Protein AF-A0A7R9PDK2-F1 (afdb_monomer)

InterPro domains:
  IPR000175 Sodium:neurotransmitter symporter [PF00209] (47-233)
  IPR000175 Sodium:neurotransmitter symporter [PR00176] (53-74)
  IPR000175 Sodium:neurotransmitter symporter [PR00176] (124-150)
  IPR000175 Sodium:neurotransmitter symporter [PS50267] (44-233)
  IPR000175 Sodium:neurotransmitter symporter [PTHR11616] (35-233)
  IPR037272 Sodium:neurotransmitter symporter superfamily [SSF161070] (46-233)

Sequence (233 aa):
MQYKVVAVTQIKHAPTYQPGISPPPSKSCNNSSDANMSDSVHNQLGHWPHNLSSMLASLGCTLGLCNISRFAVLSIHFGANFIVQFLFLSLVFGIPLYCFHASLGQHLTAGVMDMWKISPVFQGIGIALLVSQALIGIYSIVGVSWMFIYFRDSFITKLDRYRWAEPYELYREDSRPLNGTYKLEETVPDYLNGVVLQRHNLATPESTFGHLKFQVTFNLAVVWMIVFVCLSK

Foldseek 3Di:
DPDPPPPPPDDDDDDDDDDDDDYDDDDDPDPPVVVVVVVVLVVVQDDDPDPCVVVVVVCCVVVPPVNVVVVVVVCVVVPPVVVVVVVVCCVVPVVVVVVVVVVLCVVQVDALQSSCPVPPVCSVVSVVVVVVVVVCVVVVLLVVLLVVVQVVQPPQDPPNDGPLLDAPCVQDPDPDPPPDDDDSVPSNVNCCVCPVVNVVVVVDPDPDPDPDPPSSVVSSVVSVVVVCVVVVD

Radius of gyration: 29.14 Å; Cα contacts (8 Å, |Δi|>4): 88; chains: 1; bounding box: 58×47×95 Å

Secondary structure (DSSP, 8-state):
--SSSGGG------------------------HHHHHHHHHHTTSPPPSSHHHHHHHHHHHHS-HHHHHHHHHHHHHHHHHHHHHHHHHIIIIIHHHHHHHHHHHHHH-S-TTGGGGG-GGGHHHHHHHHHHHHHHHHHHHHHHHHHHHHHHTTSPPTTSS-TTTS--TTT------S--PPPHHHHHHHHIIIIIS-GGGGSS--S-TT---HHHHHHHHHHHHHHHHHH--

Mean predicted aligned error: 15.31 Å

Structure (mmCIF, N/CA/C/O backbone):
data_AF-A0A7R9PDK2-F1
#
_entry.id   AF-A0A7R9PDK2-F1
#
loop_
_atom_site.group_PDB
_atom_site.id
_atom_site.type_symbol
_atom_site.label_atom_id
_atom_site.label_alt_id
_atom_site.label_comp_id
_atom_site.label_asym_id
_atom_site.label_entity_id
_atom_site.label_seq_id
_atom_site.pdbx_PDB_ins_code
_atom_site.Cartn_x
_atom_site.Cartn_y
_atom_site.Cartn_z
_atom_site.occupancy
_atom_site.B_iso_or_equiv
_atom_site.auth_seq_id
_atom_site.auth_comp_id
_atom_site.auth_asym_id
_atom_site.auth_atom_id
_atom_site.pdbx_PDB_model_num
ATOM 1 N N . MET A 1 1 ? -29.788 -12.480 7.385 1.00 39.56 1 MET A N 1
ATOM 2 C CA . MET A 1 1 ? -30.735 -12.668 8.510 1.00 39.56 1 MET A CA 1
ATOM 3 C C . MET A 1 1 ? -30.885 -14.159 8.849 1.00 39.56 1 MET A C 1
ATOM 5 O O . MET A 1 1 ? -31.961 -14.707 8.679 1.00 39.56 1 MET A O 1
ATOM 9 N N . GLN A 1 2 ? -29.819 -14.838 9.293 1.00 36.53 2 GLN A N 1
ATOM 10 C CA . GLN A 1 2 ? -29.835 -16.297 9.536 1.00 36.53 2 GLN A CA 1
ATOM 11 C C . GLN A 1 2 ? -28.907 -16.708 10.699 1.00 36.53 2 GLN A C 1
ATOM 13 O O . GLN A 1 2 ? -28.091 -17.603 10.559 1.00 36.53 2 GLN A O 1
ATOM 18 N N . TYR A 1 3 ? -28.995 -16.035 11.854 1.00 37.00 3 TYR A N 1
ATOM 19 C CA . TYR A 1 3 ? -28.272 -16.474 13.068 1.00 37.00 3 TYR A CA 1
ATOM 20 C C . TYR A 1 3 ? -29.097 -16.393 14.362 1.00 37.00 3 TYR A C 1
ATOM 22 O O . TYR A 1 3 ? -28.577 -16.641 15.442 1.00 37.00 3 TYR A O 1
ATOM 30 N N . LYS A 1 4 ? -30.399 -16.079 14.289 1.00 38.28 4 LYS A N 1
ATOM 31 C CA . LYS A 1 4 ? -31.218 -15.810 15.487 1.00 38.28 4 LYS A CA 1
ATOM 32 C C . LYS A 1 4 ? -32.132 -16.955 15.947 1.00 38.28 4 LYS A C 1
ATOM 34 O O . LYS A 1 4 ? -32.902 -16.747 16.874 1.00 38.28 4 LYS A O 1
ATOM 39 N N . VAL A 1 5 ? -32.064 -18.143 15.339 1.00 37.47 5 VAL A N 1
ATOM 40 C CA . VAL A 1 5 ? -33.075 -19.206 15.563 1.00 37.47 5 VAL A CA 1
ATOM 41 C C . VAL A 1 5 ? -32.551 -20.423 16.346 1.00 37.47 5 VAL A C 1
ATOM 43 O O . VAL A 1 5 ? -33.340 -21.254 16.773 1.00 37.47 5 VAL A O 1
ATOM 46 N N . VAL A 1 6 ? -31.251 -20.523 16.642 1.00 39.59 6 VAL A N 1
ATOM 47 C CA . VAL A 1 6 ? -30.686 -21.746 17.264 1.00 39.59 6 VAL A CA 1
ATOM 48 C C . VAL A 1 6 ? -30.649 -21.709 18.806 1.00 39.59 6 VAL A C 1
ATOM 50 O O . VAL A 1 6 ? -30.437 -22.731 19.445 1.00 39.59 6 VAL A O 1
ATOM 53 N N . ALA A 1 7 ? -30.937 -20.573 19.449 1.00 34.19 7 ALA A N 1
ATOM 54 C CA . ALA A 1 7 ? -30.786 -20.435 20.907 1.00 34.19 7 ALA A CA 1
ATOM 55 C C . ALA A 1 7 ? -32.049 -20.743 21.747 1.00 34.19 7 ALA A C 1
ATOM 57 O O . ALA A 1 7 ? -32.028 -20.544 22.958 1.00 34.19 7 ALA A O 1
ATOM 58 N N . VAL A 1 8 ? -33.152 -21.215 21.149 1.00 39.50 8 VAL A N 1
ATOM 59 C CA . VAL A 1 8 ? -34.450 -21.385 21.854 1.00 39.50 8 VAL A CA 1
ATOM 60 C C . VAL A 1 8 ? -34.759 -22.849 22.225 1.00 39.50 8 VAL A C 1
ATOM 62 O O . VAL A 1 8 ? -35.825 -23.151 22.750 1.00 39.50 8 VAL A O 1
ATOM 65 N N . THR A 1 9 ? -33.831 -23.791 22.024 1.00 34.75 9 THR A N 1
ATOM 66 C CA . THR A 1 9 ? -34.127 -25.234 22.167 1.00 34.75 9 THR A CA 1
ATOM 67 C C . THR A 1 9 ? -33.413 -25.935 23.326 1.00 34.75 9 THR A C 1
ATOM 69 O O . THR A 1 9 ? -33.153 -27.124 23.223 1.00 34.75 9 THR A O 1
ATOM 72 N N . GLN A 1 10 ? -33.116 -25.272 24.448 1.00 32.12 10 GLN A N 1
ATOM 73 C CA . GLN A 1 10 ? -32.685 -25.978 25.672 1.00 32.12 10 GLN A CA 1
ATOM 74 C C . GLN A 1 10 ? -33.434 -25.446 26.901 1.00 32.12 10 GLN A C 1
ATOM 76 O O . GLN A 1 10 ? -32.946 -24.634 27.681 1.00 32.12 10 GLN A O 1
ATOM 81 N N . ILE A 1 11 ? -34.674 -25.913 27.030 1.00 38.22 11 ILE A N 1
ATOM 82 C CA . ILE A 1 11 ? -35.500 -25.837 28.236 1.00 38.22 11 ILE A CA 1
ATOM 83 C C . ILE A 1 11 ? -35.318 -27.150 29.020 1.00 38.22 11 ILE A C 1
ATOM 85 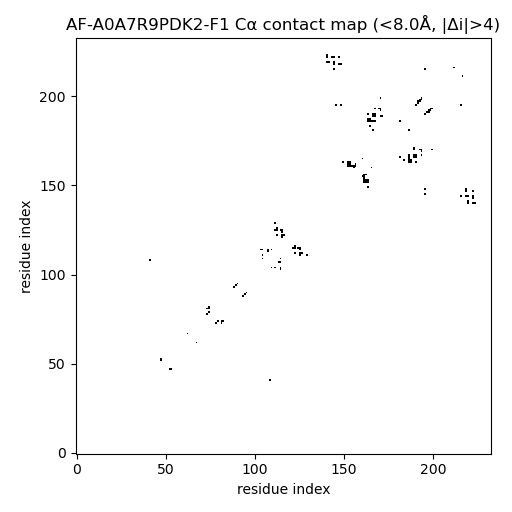O O . ILE A 1 11 ? -35.241 -28.211 28.409 1.00 38.22 11 ILE A O 1
ATOM 89 N N . LYS A 1 12 ? -35.414 -27.051 30.357 1.00 33.12 12 LYS A N 1
ATOM 90 C CA . LYS A 1 12 ? -35.675 -28.107 31.363 1.00 33.12 12 LYS A CA 1
ATOM 91 C C . LYS A 1 12 ? -34.487 -28.962 31.815 1.00 33.12 12 LYS A C 1
ATOM 93 O O . LYS A 1 12 ? -34.210 -30.000 31.242 1.00 33.12 12 LYS A O 1
ATOM 98 N N . HIS A 1 13 ? -33.964 -28.627 32.995 1.00 31.27 13 HIS A N 1
ATOM 99 C CA . HIS A 1 13 ? -34.069 -29.505 34.168 1.00 31.27 13 HIS A CA 1
ATOM 100 C C . HIS A 1 13 ? -33.965 -28.663 35.452 1.00 31.27 13 HIS A C 1
ATOM 102 O O . HIS A 1 13 ? -32.971 -27.988 35.689 1.00 31.27 13 HIS A O 1
ATOM 108 N N . ALA A 1 14 ? -35.022 -28.692 36.263 1.00 34.22 14 ALA A N 1
ATOM 109 C CA . ALA A 1 14 ? -35.038 -28.224 37.647 1.00 34.22 14 ALA A CA 1
ATOM 110 C C . ALA A 1 14 ? -35.020 -29.446 38.581 1.00 34.22 14 ALA A C 1
ATOM 112 O O . ALA A 1 14 ? -35.548 -30.494 38.195 1.00 34.22 14 ALA A O 1
ATOM 113 N N . PRO A 1 15 ? -34.519 -29.303 39.818 1.00 36.66 15 PRO A N 1
ATOM 114 C CA . PRO A 1 15 ? -35.074 -30.044 40.942 1.00 36.66 15 PRO A CA 1
ATOM 115 C C . PRO A 1 15 ? -35.581 -29.123 42.066 1.00 36.66 15 PRO A C 1
ATOM 117 O O . PRO A 1 15 ? -35.083 -28.024 42.305 1.00 36.66 15 PRO A O 1
ATOM 120 N N . THR A 1 16 ? -36.614 -29.621 42.740 1.00 28.97 16 THR A N 1
ATOM 121 C CA . THR A 1 16 ? -37.463 -28.977 43.749 1.00 28.97 16 THR A CA 1
ATOM 122 C C . THR A 1 16 ? -36.956 -29.211 45.187 1.00 28.97 16 THR A C 1
ATOM 124 O O . THR A 1 16 ? -36.771 -30.351 45.587 1.00 28.97 16 THR A O 1
ATOM 127 N N . TYR A 1 17 ? -36.786 -28.111 45.937 1.00 25.33 17 TYR A N 1
ATOM 128 C CA . TYR A 1 17 ? -37.079 -27.804 47.364 1.00 25.33 17 TYR A CA 1
ATOM 129 C C . TYR A 1 17 ? -36.888 -28.814 48.534 1.00 25.33 17 TYR A C 1
ATOM 131 O O . TYR A 1 17 ? -37.568 -29.835 48.585 1.00 25.33 17 TYR A O 1
ATOM 139 N N . GLN A 1 18 ? -36.188 -28.377 49.603 1.00 27.86 18 GLN A N 1
ATOM 140 C CA . GLN A 1 18 ? -36.570 -28.564 51.030 1.00 27.86 18 GLN A CA 1
ATOM 141 C C . GLN A 1 18 ? -36.054 -27.385 51.921 1.00 27.86 18 GLN A C 1
ATOM 143 O O . GLN A 1 18 ? -34.981 -26.859 51.622 1.00 27.86 18 GLN A O 1
ATOM 148 N N . PRO A 1 19 ? -36.776 -26.958 52.991 1.00 37.38 19 PRO A N 1
ATOM 149 C CA . PRO A 1 19 ? -36.509 -25.735 53.780 1.00 37.38 19 PRO A CA 1
ATOM 150 C C . PRO A 1 19 ? -35.906 -25.961 55.192 1.00 37.38 19 PRO A C 1
ATOM 152 O O . PRO A 1 19 ? -36.133 -27.001 55.802 1.00 37.38 19 PRO A O 1
ATOM 155 N N . GLY A 1 20 ? -35.223 -24.947 55.762 1.00 30.34 20 GLY A N 1
ATOM 156 C CA . GLY A 1 20 ? -34.783 -24.936 57.177 1.00 30.34 20 GLY A CA 1
ATOM 157 C C . GLY A 1 20 ? -33.994 -23.690 57.669 1.00 30.34 20 GLY A C 1
ATOM 158 O O . GLY A 1 20 ? -32.784 -23.635 57.521 1.00 30.34 20 GLY A O 1
ATOM 159 N N . ILE A 1 21 ? -34.708 -22.697 58.232 1.00 33.66 21 ILE A N 1
ATOM 160 C CA . ILE A 1 21 ? -34.482 -21.820 59.430 1.00 33.66 21 ILE A CA 1
ATOM 161 C C . ILE A 1 21 ? -33.059 -21.244 59.815 1.00 33.66 21 ILE A C 1
ATOM 163 O O . ILE A 1 21 ? -32.317 -21.902 60.528 1.00 33.66 21 ILE A O 1
ATOM 167 N N . SER A 1 22 ? -32.804 -19.945 59.481 1.00 38.38 22 SER A N 1
ATOM 168 C CA . SER A 1 22 ? -32.244 -18.734 60.223 1.00 38.38 22 SER A CA 1
ATOM 169 C C . SER A 1 22 ? -30.861 -18.682 60.999 1.00 38.38 22 SER A C 1
ATOM 171 O O . SER A 1 22 ? -30.356 -19.741 61.338 1.00 38.38 22 SER A O 1
ATOM 173 N N . PRO A 1 23 ? -30.273 -17.495 61.405 1.00 48.78 23 PRO A N 1
ATOM 174 C CA . PRO A 1 23 ? -29.307 -16.589 60.696 1.00 48.78 23 PRO A CA 1
ATOM 175 C C . PRO A 1 23 ? -28.015 -16.163 61.530 1.00 48.78 23 PRO A C 1
ATOM 177 O O . PRO A 1 23 ? -27.635 -16.914 62.420 1.00 48.78 23 PRO A O 1
ATOM 180 N N . PRO A 1 24 ? -27.326 -14.992 61.316 1.00 54.62 24 PRO A N 1
ATOM 181 C CA . PRO A 1 24 ? -26.066 -14.731 60.563 1.00 54.62 24 PRO A CA 1
ATOM 182 C C . PRO A 1 24 ? -24.813 -14.373 61.448 1.00 54.62 24 PRO A C 1
ATOM 184 O O . PRO A 1 24 ? -24.917 -14.414 62.672 1.00 54.62 24 PRO A O 1
ATOM 187 N N . PRO A 1 25 ? -23.625 -13.989 60.894 1.00 39.31 25 PRO A N 1
ATOM 188 C CA . PRO A 1 25 ? -23.367 -12.563 60.613 1.00 39.31 25 PRO A CA 1
ATOM 189 C C . PRO A 1 25 ? -22.488 -12.238 59.375 1.00 39.31 25 PRO A C 1
ATOM 191 O O . PRO A 1 25 ? -21.680 -13.027 58.897 1.00 39.31 25 PRO A O 1
ATOM 194 N N . SER A 1 26 ? -22.714 -11.011 58.895 1.00 42.50 26 SER A N 1
ATOM 195 C CA . SER A 1 26 ? -21.892 -10.102 58.078 1.00 42.50 26 SER A CA 1
ATOM 196 C C . SER A 1 26 ? -20.604 -10.603 57.405 1.00 42.50 26 SER A C 1
ATOM 198 O O . SER A 1 26 ? -19.628 -10.964 58.057 1.00 42.50 26 SER A O 1
ATOM 200 N N . LYS A 1 27 ? -20.523 -10.383 56.083 1.00 31.89 27 LYS A N 1
ATOM 201 C CA . LYS A 1 27 ? -19.296 -9.903 55.423 1.00 31.89 27 LYS A CA 1
ATOM 202 C C . LYS A 1 27 ? -19.595 -9.288 54.053 1.00 31.89 27 LYS A C 1
ATOM 204 O O . LYS A 1 27 ? -20.013 -9.975 53.135 1.00 31.89 27 LYS A O 1
ATOM 209 N N . SER A 1 28 ? -19.326 -7.985 53.985 1.00 31.23 28 SER A N 1
ATOM 210 C CA . SER A 1 28 ? -18.842 -7.218 52.834 1.00 31.23 28 SER A CA 1
ATOM 211 C C . SER A 1 28 ? -19.595 -7.348 51.504 1.00 31.23 28 SER A C 1
ATOM 213 O O . SER A 1 28 ? -19.391 -8.293 50.747 1.00 31.23 28 SER A O 1
ATOM 215 N N . CYS A 1 29 ? -20.345 -6.303 51.141 1.00 34.31 29 CYS A N 1
ATOM 216 C CA . CYS A 1 29 ? -20.557 -5.962 49.734 1.00 34.31 29 CYS A CA 1
ATOM 217 C C . CYS A 1 29 ? -19.198 -5.583 49.126 1.00 34.31 29 CYS A C 1
ATOM 219 O O . CYS A 1 29 ? -18.815 -4.417 49.123 1.00 34.31 29 CYS A O 1
ATOM 221 N N . ASN A 1 30 ? -18.440 -6.576 48.663 1.00 33.62 30 ASN A N 1
ATOM 222 C CA . ASN A 1 30 ? -17.282 -6.335 47.815 1.00 33.62 30 ASN A CA 1
ATOM 223 C C . ASN A 1 30 ? -17.761 -6.264 46.367 1.00 33.62 30 ASN A C 1
ATOM 225 O O . ASN A 1 30 ? -18.337 -7.226 45.856 1.00 33.62 30 ASN A O 1
ATOM 229 N N . ASN A 1 31 ? -17.487 -5.122 45.736 1.00 38.09 31 ASN A N 1
ATOM 230 C CA . ASN A 1 31 ? -17.571 -4.826 44.306 1.00 38.09 31 ASN A CA 1
ATOM 231 C C . ASN A 1 31 ? -16.921 -5.931 43.451 1.00 38.09 31 ASN A C 1
ATOM 233 O O . ASN A 1 31 ? -15.779 -5.811 43.020 1.00 38.09 31 ASN A O 1
ATOM 237 N N . SER A 1 32 ? -17.633 -7.033 43.237 1.00 38.69 32 SER A N 1
ATOM 238 C CA . SER A 1 32 ? -17.175 -8.205 42.476 1.00 38.69 32 SER A CA 1
ATOM 239 C C . SER A 1 32 ? -18.012 -8.446 41.215 1.00 38.69 32 SER A C 1
ATOM 241 O O . SER A 1 32 ? -17.656 -9.274 40.382 1.00 38.69 32 SER A O 1
ATOM 243 N N . SER A 1 33 ? -19.081 -7.668 41.027 1.00 43.59 33 SER A N 1
ATOM 244 C CA . SER A 1 33 ? -19.935 -7.731 39.838 1.00 43.59 33 SER A CA 1
ATOM 245 C C . SER A 1 33 ? -19.343 -6.990 38.634 1.00 43.59 33 SER A C 1
ATOM 247 O O . SER A 1 33 ? -19.570 -7.417 37.507 1.00 43.59 33 SER A O 1
ATOM 249 N N . ASP A 1 34 ? -18.536 -5.944 38.849 1.00 45.22 34 ASP A N 1
ATOM 250 C CA . ASP A 1 34 ? -17.947 -5.164 37.747 1.00 45.22 34 ASP A CA 1
ATOM 251 C C . ASP A 1 34 ? -16.705 -5.841 37.143 1.00 45.22 34 ASP A C 1
ATOM 253 O O . ASP A 1 34 ? -16.507 -5.783 35.932 1.00 45.22 34 ASP A O 1
ATOM 257 N N . ALA A 1 35 ? -15.923 -6.570 37.951 1.00 46.88 35 ALA A N 1
ATOM 258 C CA . ALA A 1 35 ? -14.747 -7.315 37.483 1.00 46.88 35 ALA A CA 1
ATOM 259 C C . ALA A 1 35 ? -15.122 -8.584 36.690 1.00 46.88 35 ALA A C 1
ATOM 261 O O . ALA A 1 35 ? -14.525 -8.884 35.659 1.00 46.88 35 ALA A O 1
ATOM 262 N N . ASN A 1 36 ? -16.177 -9.296 37.109 1.00 43.28 36 ASN A N 1
ATOM 263 C CA . ASN A 1 36 ? -16.671 -10.467 36.374 1.00 43.28 36 ASN A CA 1
ATOM 264 C C . ASN A 1 36 ? -17.357 -10.089 35.044 1.00 43.28 36 ASN A C 1
ATOM 266 O O . ASN A 1 36 ? -17.373 -10.884 34.098 1.00 43.28 36 ASN A O 1
ATOM 270 N N . MET A 1 37 ? -17.917 -8.879 34.942 1.00 45.97 37 MET A N 1
ATOM 271 C CA . MET A 1 37 ? -18.520 -8.374 33.704 1.00 45.97 37 MET A CA 1
ATOM 272 C C . MET A 1 37 ? -17.446 -7.941 32.693 1.00 45.97 37 MET A C 1
ATOM 274 O O . MET A 1 37 ? -17.574 -8.236 31.506 1.00 45.97 37 MET A O 1
ATOM 278 N N . SER A 1 38 ? -16.357 -7.307 33.142 1.00 51.19 38 SER A N 1
ATOM 279 C CA . SER A 1 38 ? -15.238 -6.951 32.259 1.00 51.19 38 SER A CA 1
ATOM 280 C C . SER A 1 38 ? -14.485 -8.179 31.746 1.00 51.19 38 SER A C 1
ATOM 282 O O . SER A 1 38 ? -14.185 -8.241 30.555 1.00 51.19 38 SER A O 1
ATOM 284 N N . ASP A 1 39 ? -14.257 -9.192 32.589 1.00 52.62 39 ASP A N 1
ATOM 285 C CA . ASP A 1 39 ? -13.552 -10.416 32.180 1.00 52.62 39 ASP A CA 1
ATOM 286 C C . ASP A 1 39 ? -14.383 -11.281 31.221 1.00 52.62 39 ASP A C 1
ATOM 288 O O . ASP A 1 39 ? -13.844 -11.911 30.311 1.00 52.62 39 ASP A O 1
ATOM 292 N N . SER A 1 40 ? -15.712 -11.302 31.364 1.00 50.06 40 SER A N 1
ATOM 293 C CA . SER A 1 40 ? -16.585 -12.034 30.434 1.00 50.06 40 SER A CA 1
ATOM 294 C C . SER A 1 40 ? -16.686 -11.364 29.060 1.00 50.06 40 SER A C 1
ATOM 296 O O . SER A 1 40 ? -16.724 -12.069 28.050 1.00 50.06 40 SER A O 1
ATOM 298 N N . VAL A 1 41 ? -16.648 -10.027 28.994 1.00 52.22 41 VAL A N 1
ATOM 299 C CA . VAL A 1 41 ? -16.569 -9.270 27.730 1.00 52.22 41 VAL A CA 1
ATOM 300 C C . VAL A 1 41 ? -15.194 -9.433 27.075 1.00 52.22 41 VAL A C 1
ATOM 302 O O . VAL A 1 41 ? -15.117 -9.659 25.866 1.00 52.22 41 VAL A O 1
ATOM 305 N N . HIS A 1 42 ? -14.112 -9.410 27.859 1.00 52.12 42 HIS A N 1
ATOM 306 C CA . HIS A 1 42 ? -12.753 -9.613 27.348 1.00 52.12 42 HIS A CA 1
ATOM 307 C C . HIS A 1 42 ? -12.523 -11.043 26.834 1.00 52.12 42 HIS A C 1
ATOM 309 O O . HIS A 1 42 ? -11.737 -11.247 25.916 1.00 52.12 42 HIS A O 1
ATOM 315 N N . ASN A 1 43 ? -13.246 -12.032 27.370 1.00 51.66 43 ASN A N 1
ATOM 316 C CA . ASN A 1 43 ? -13.237 -13.408 26.867 1.00 51.66 43 ASN A CA 1
ATOM 317 C C . ASN A 1 43 ? -14.030 -13.601 25.559 1.00 51.66 43 ASN A C 1
ATOM 319 O O . ASN A 1 43 ? -13.815 -14.598 24.872 1.00 51.66 43 ASN A O 1
ATOM 323 N N . GLN A 1 44 ? -14.929 -12.676 25.191 1.00 53.78 44 GLN A N 1
ATOM 324 C CA . GLN A 1 44 ? -15.645 -12.719 23.904 1.00 53.78 44 GLN A CA 1
ATOM 325 C C . GLN A 1 44 ? -14.835 -12.109 22.750 1.00 53.78 44 GLN A C 1
ATOM 327 O O . GLN A 1 44 ? -15.056 -12.451 21.588 1.00 53.78 44 GLN A O 1
ATOM 332 N N . LEU A 1 45 ? -13.888 -11.224 23.063 1.00 58.50 45 LEU A N 1
ATOM 333 C CA . LEU A 1 45 ? -12.943 -10.650 22.112 1.00 58.50 45 LEU A CA 1
ATOM 334 C C . LEU A 1 45 ? -11.712 -11.557 22.072 1.00 58.50 45 LEU A C 1
ATOM 336 O O . LEU A 1 45 ? -11.009 -11.706 23.064 1.00 58.50 45 LEU A O 1
ATOM 340 N N . GLY A 1 46 ? -11.480 -12.227 20.944 1.00 67.38 46 GLY A N 1
ATOM 341 C CA . GLY A 1 46 ? -10.392 -13.198 20.813 1.00 67.38 46 GLY A CA 1
ATOM 342 C C . GLY A 1 46 ? -9.043 -12.641 21.288 1.00 67.38 46 GLY A C 1
ATOM 343 O O . GLY A 1 46 ? -8.619 -11.565 20.867 1.00 67.38 46 GLY A O 1
ATOM 344 N N . HIS A 1 47 ? -8.360 -13.382 22.162 1.00 72.94 47 HIS A N 1
ATOM 345 C CA . HIS A 1 47 ? -7.014 -13.033 22.606 1.00 72.94 47 HIS A CA 1
ATOM 346 C C . HIS A 1 47 ? -5.993 -13.369 21.517 1.00 72.94 47 HIS A C 1
ATOM 348 O O . HIS A 1 47 ? -6.068 -14.413 20.865 1.00 72.94 47 HIS A O 1
ATOM 354 N N . TRP A 1 48 ? -5.005 -12.491 21.338 1.00 79.25 48 TRP A N 1
ATOM 355 C CA . TRP A 1 48 ? -3.882 -12.765 20.450 1.00 79.25 48 TRP A CA 1
ATOM 356 C C . TRP A 1 48 ? -3.081 -13.971 20.968 1.00 79.25 48 TRP A C 1
ATOM 358 O O . TRP A 1 48 ? -2.767 -14.020 22.157 1.00 79.25 48 TRP A O 1
ATOM 368 N N . PRO A 1 49 ? -2.698 -14.925 20.100 1.00 78.62 49 PRO A N 1
ATOM 369 C CA . PRO A 1 49 ? -2.001 -16.141 20.520 1.00 78.62 49 PRO A CA 1
ATOM 370 C C . PRO A 1 49 ? -0.579 -15.869 21.033 1.00 78.62 49 PRO A C 1
ATOM 372 O O . PRO A 1 49 ? -0.009 -16.703 21.730 1.00 78.62 49 PRO A O 1
ATOM 375 N N . HIS A 1 50 ? 0.013 -14.722 20.679 1.00 83.88 50 HIS A N 1
ATOM 376 C CA . HIS A 1 50 ? 1.350 -14.332 21.107 1.00 83.88 50 HIS A CA 1
ATOM 377 C C . HIS A 1 50 ? 1.432 -12.825 21.393 1.00 83.88 50 HIS A C 1
ATOM 379 O O . HIS A 1 50 ? 0.847 -12.012 20.682 1.00 83.88 50 HIS A O 1
ATOM 385 N N . ASN A 1 51 ? 2.242 -12.422 22.373 1.00 79.50 51 ASN A N 1
ATOM 386 C CA . ASN A 1 51 ? 2.379 -11.013 22.776 1.00 79.50 51 ASN A CA 1
ATOM 387 C C . ASN A 1 51 ? 2.874 -10.107 21.631 1.00 79.50 51 ASN A C 1
ATOM 389 O O . ASN A 1 51 ? 2.455 -8.960 21.503 1.00 79.50 51 ASN A O 1
ATOM 393 N N . LEU A 1 52 ? 3.737 -10.639 20.758 1.00 84.75 52 LEU A N 1
ATOM 394 C CA . LEU A 1 52 ? 4.260 -9.903 19.601 1.00 84.75 52 LEU A CA 1
ATOM 395 C C . LEU A 1 52 ? 3.331 -9.912 18.382 1.00 84.75 52 LEU A C 1
ATOM 397 O O . LEU A 1 52 ? 3.543 -9.099 17.486 1.00 84.75 52 LEU A O 1
ATOM 401 N N . SER A 1 53 ? 2.320 -10.790 18.301 1.00 86.19 53 SER A N 1
ATOM 402 C CA . SER A 1 53 ? 1.497 -10.869 17.082 1.00 86.19 53 SER A CA 1
ATOM 403 C C . SER A 1 53 ? 0.673 -9.601 16.870 1.00 86.19 53 SER A C 1
ATOM 405 O O . SER A 1 53 ? 0.530 -9.160 15.735 1.00 86.19 53 SER A O 1
ATOM 407 N N . SER A 1 54 ? 0.215 -8.969 17.957 1.00 82.50 54 SER A N 1
ATOM 408 C CA . SER A 1 54 ? -0.482 -7.678 17.901 1.00 82.50 54 SER A CA 1
ATOM 409 C C . SER A 1 54 ? 0.434 -6.556 17.390 1.00 82.50 54 SER A C 1
ATOM 411 O O . SER A 1 54 ? 0.083 -5.845 16.450 1.00 82.50 54 SER A O 1
ATOM 413 N N . MET A 1 55 ? 1.656 -6.455 17.934 1.00 86.25 55 MET A N 1
ATOM 414 C CA . MET A 1 55 ? 2.632 -5.440 17.511 1.00 86.25 55 MET A CA 1
ATOM 415 C C . MET A 1 55 ? 3.078 -5.646 16.062 1.00 86.25 55 MET A C 1
ATOM 417 O O . MET A 1 55 ? 3.237 -4.686 15.314 1.00 86.25 55 MET A O 1
ATOM 421 N N . LEU A 1 56 ? 3.280 -6.897 15.648 1.00 86.25 56 LEU A N 1
ATOM 422 C CA . LEU A 1 56 ? 3.695 -7.208 14.286 1.00 86.25 56 LEU A CA 1
ATOM 423 C C . LEU A 1 56 ? 2.569 -6.935 13.280 1.00 86.25 56 LEU A C 1
ATOM 425 O O . LEU A 1 56 ? 2.840 -6.408 12.203 1.00 86.25 56 LEU A O 1
ATOM 429 N N . ALA A 1 57 ? 1.315 -7.228 13.640 1.00 87.00 57 ALA A N 1
ATOM 430 C CA . ALA A 1 57 ? 0.155 -6.890 12.820 1.00 87.00 57 ALA A CA 1
ATOM 431 C C . ALA A 1 57 ?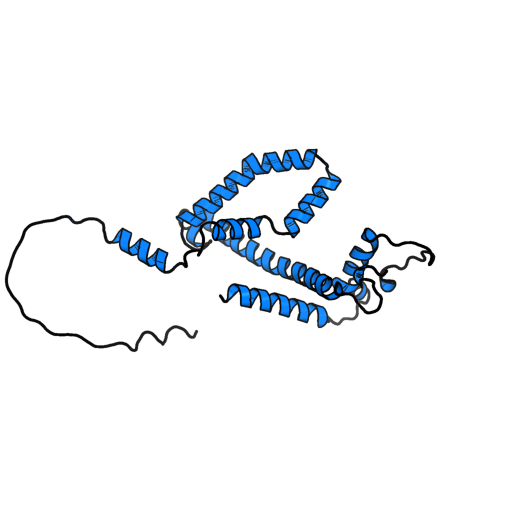 0.016 -5.369 12.646 1.00 87.00 57 ALA A C 1
ATOM 433 O O . ALA A 1 57 ? -0.118 -4.887 11.520 1.00 87.00 57 ALA A O 1
ATOM 434 N N . SER A 1 58 ? 0.125 -4.596 13.732 1.00 85.12 58 SER A N 1
ATOM 435 C CA . SER A 1 58 ? 0.008 -3.135 13.670 1.00 85.12 58 SER A CA 1
ATOM 436 C C . SER A 1 58 ? 1.173 -2.479 12.914 1.00 85.12 58 SER A C 1
ATOM 438 O O . SER A 1 58 ? 0.956 -1.564 12.111 1.00 85.12 58 SER A O 1
ATOM 440 N N . LEU A 1 59 ? 2.402 -2.972 13.102 1.00 86.50 59 LEU A N 1
ATOM 441 C CA . LEU A 1 59 ? 3.569 -2.537 12.331 1.00 86.50 59 LEU A CA 1
ATOM 442 C C . LEU A 1 59 ? 3.427 -2.893 10.849 1.00 86.50 59 LEU A C 1
ATOM 444 O O . LEU A 1 59 ? 3.718 -2.051 10.004 1.00 86.50 59 LEU A O 1
ATOM 448 N N . GLY A 1 60 ? 2.923 -4.086 10.521 1.00 86.38 60 GLY A N 1
ATOM 449 C CA . GLY A 1 60 ? 2.660 -4.504 9.143 1.00 86.38 60 GLY A CA 1
ATOM 450 C C . GLY A 1 60 ? 1.634 -3.613 8.438 1.00 86.38 60 GLY A C 1
ATOM 451 O O . GLY A 1 60 ? 1.836 -3.235 7.284 1.00 86.38 60 GLY A O 1
ATOM 452 N N . CYS A 1 61 ? 0.575 -3.202 9.144 1.00 83.75 61 CYS A N 1
ATOM 453 C CA . CYS A 1 61 ? -0.397 -2.241 8.619 1.00 83.75 61 CYS A CA 1
ATOM 454 C C . CYS A 1 61 ? 0.205 -0.842 8.408 1.00 83.75 61 CYS A C 1
ATOM 456 O O . CYS A 1 61 ? -0.149 -0.160 7.448 1.00 83.75 61 CYS A O 1
ATOM 458 N N . THR A 1 62 ? 1.114 -0.410 9.284 1.00 84.44 62 THR A N 1
ATOM 459 C CA . THR A 1 62 ? 1.701 0.942 9.240 1.00 84.44 62 THR A CA 1
ATOM 460 C C . THR A 1 62 ? 2.811 1.055 8.185 1.00 84.44 62 THR A C 1
ATOM 462 O O . THR A 1 62 ? 2.854 2.010 7.405 1.00 84.44 62 THR A O 1
ATOM 465 N N . LEU A 1 63 ? 3.693 0.055 8.112 1.00 83.69 63 LEU A N 1
ATOM 466 C CA . LEU A 1 63 ? 4.899 0.041 7.276 1.00 83.69 63 LEU A CA 1
ATOM 467 C C . LEU A 1 63 ? 4.683 -0.579 5.884 1.00 83.69 63 LEU A C 1
ATOM 469 O O . LEU A 1 63 ? 5.635 -1.074 5.289 1.00 83.69 63 LEU A O 1
ATOM 473 N N . GLY A 1 64 ? 3.457 -0.583 5.352 1.00 80.31 64 GLY A N 1
ATOM 474 C CA . GLY A 1 64 ? 3.132 -1.270 4.094 1.00 80.31 64 GLY A CA 1
ATOM 475 C C . GLY A 1 64 ? 4.128 -1.005 2.949 1.00 80.31 64 GLY A C 1
ATOM 476 O O . GLY A 1 64 ? 4.657 0.097 2.810 1.00 80.31 64 GLY A O 1
ATOM 477 N N . LEU A 1 65 ? 4.358 -2.010 2.094 1.00 77.75 65 LEU A N 1
ATOM 478 C CA . LEU A 1 65 ? 5.345 -1.990 0.996 1.00 77.75 65 LEU A CA 1
ATOM 479 C C . LEU A 1 65 ? 5.281 -0.707 0.136 1.00 77.75 65 LEU A C 1
ATOM 481 O O . LEU A 1 65 ? 6.309 -0.150 -0.243 1.00 77.75 65 LEU A O 1
ATOM 485 N N . CYS A 1 66 ? 4.071 -0.203 -0.128 1.00 77.88 66 CYS A N 1
ATOM 486 C CA . CYS A 1 66 ? 3.840 1.030 -0.887 1.00 77.88 66 CYS A CA 1
ATOM 487 C C . CYS A 1 66 ? 4.290 2.305 -0.150 1.00 77.88 66 CYS A C 1
ATOM 489 O O . CYS A 1 66 ? 4.659 3.287 -0.793 1.00 77.88 66 CYS A O 1
ATOM 491 N N . ASN A 1 67 ? 4.266 2.311 1.184 1.00 84.12 67 ASN A N 1
ATOM 492 C CA . ASN A 1 67 ? 4.771 3.424 1.989 1.00 84.12 67 ASN A CA 1
ATOM 493 C C . ASN A 1 67 ? 6.304 3.445 1.960 1.00 84.12 67 ASN A C 1
ATOM 495 O O . ASN A 1 67 ? 6.900 4.510 1.801 1.00 84.12 67 ASN A O 1
ATOM 499 N N . ILE A 1 68 ? 6.937 2.268 2.027 1.00 88.44 68 ILE A N 1
ATOM 500 C CA . ILE A 1 68 ? 8.398 2.126 1.949 1.00 88.44 68 ILE A CA 1
ATOM 501 C C . ILE A 1 68 ? 8.915 2.549 0.570 1.00 88.44 68 ILE A C 1
ATOM 503 O O . ILE A 1 68 ? 9.892 3.292 0.485 1.00 88.44 68 ILE A O 1
ATOM 507 N N . SER A 1 69 ? 8.258 2.132 -0.517 1.00 85.62 69 SER A N 1
ATOM 508 C CA . SER A 1 69 ? 8.698 2.498 -1.871 1.00 85.62 69 SER A CA 1
ATOM 509 C C . SER A 1 69 ? 8.593 4.003 -2.131 1.00 85.62 69 SER A C 1
ATOM 511 O O . SER A 1 69 ? 9.517 4.596 -2.686 1.00 85.62 69 SER A O 1
ATOM 513 N N . ARG A 1 70 ? 7.518 4.653 -1.665 1.00 86.12 70 ARG A N 1
ATOM 514 C CA . ARG A 1 70 ? 7.385 6.117 -1.729 1.00 86.12 70 ARG A CA 1
ATOM 515 C C . ARG A 1 70 ? 8.469 6.823 -0.927 1.00 86.12 70 ARG A C 1
ATOM 517 O O . ARG A 1 70 ? 9.042 7.793 -1.418 1.00 86.12 70 ARG A O 1
ATOM 524 N N . PHE A 1 71 ? 8.767 6.329 0.274 1.00 89.25 71 PHE A N 1
ATOM 525 C CA . PHE A 1 71 ? 9.852 6.861 1.092 1.00 89.25 71 PHE A CA 1
ATOM 526 C C . PHE A 1 71 ? 11.206 6.750 0.375 1.00 89.25 71 PHE A C 1
ATOM 528 O O . PHE A 1 71 ? 11.952 7.726 0.336 1.00 89.25 71 PHE A O 1
ATOM 535 N N . ALA A 1 72 ? 11.494 5.607 -0.255 1.00 89.62 72 ALA A N 1
ATOM 536 C CA . ALA A 1 72 ? 12.732 5.398 -1.003 1.00 89.62 72 ALA A CA 1
ATOM 537 C C . ALA A 1 72 ? 12.872 6.379 -2.178 1.00 89.62 72 ALA A C 1
ATOM 539 O O . ALA A 1 72 ? 13.906 7.032 -2.308 1.00 89.62 72 ALA A O 1
ATOM 540 N N . VAL A 1 73 ? 11.819 6.549 -2.987 1.00 89.56 73 VAL A N 1
ATOM 541 C CA . VAL A 1 73 ? 11.814 7.513 -4.103 1.00 89.56 73 VAL A CA 1
ATOM 542 C C . VAL A 1 73 ? 12.057 8.932 -3.592 1.00 89.56 73 VAL A C 1
ATOM 544 O O . VAL A 1 73 ? 12.909 9.650 -4.115 1.00 89.56 73 VAL A O 1
ATOM 547 N N . LEU A 1 74 ? 11.362 9.331 -2.526 1.00 89.94 74 LEU A N 1
ATOM 548 C CA . LEU A 1 74 ? 11.496 10.673 -1.969 1.00 89.94 74 LEU A CA 1
ATOM 549 C C . LEU A 1 74 ? 12.896 10.912 -1.380 1.00 89.94 74 LEU A C 1
ATOM 551 O O . LEU A 1 74 ? 13.471 11.984 -1.557 1.00 89.94 74 LEU A O 1
ATOM 555 N N . SER A 1 75 ? 13.491 9.885 -0.772 1.00 91.25 75 SER A N 1
ATOM 556 C CA . SER A 1 75 ? 14.867 9.928 -0.280 1.00 91.25 75 SER A CA 1
ATOM 557 C C . SER A 1 75 ? 15.904 10.047 -1.399 1.00 91.25 75 SER A C 1
ATOM 559 O O . SER A 1 75 ? 16.936 10.678 -1.181 1.00 91.25 75 SER A O 1
ATOM 561 N N . ILE A 1 76 ? 15.665 9.462 -2.576 1.00 91.06 76 ILE A N 1
ATOM 562 C CA . ILE A 1 76 ? 16.574 9.586 -3.726 1.00 91.06 76 ILE A CA 1
ATOM 563 C C . ILE A 1 76 ? 16.524 11.011 -4.293 1.00 91.06 76 ILE A C 1
ATOM 565 O O . ILE A 1 76 ? 17.566 11.580 -4.606 1.00 91.06 76 ILE A O 1
ATOM 569 N N . HIS A 1 77 ? 15.335 11.615 -4.379 1.00 90.94 77 HIS A N 1
ATOM 570 C CA . HIS A 1 77 ? 15.175 12.961 -4.940 1.00 90.94 77 HIS A CA 1
ATOM 571 C C . HIS A 1 77 ? 15.640 14.086 -4.008 1.00 90.94 77 HIS A C 1
ATOM 573 O O . HIS A 1 77 ? 16.244 15.050 -4.472 1.00 90.94 77 HIS A O 1
ATOM 579 N N . PHE A 1 78 ? 15.351 13.987 -2.708 1.00 91.19 78 PHE A N 1
ATOM 580 C CA . PHE A 1 78 ? 15.639 15.051 -1.736 1.00 91.19 78 PHE A CA 1
ATOM 581 C C . PHE A 1 78 ? 16.878 14.775 -0.865 1.00 91.19 78 PHE A C 1
ATOM 583 O O . PHE A 1 78 ? 17.321 15.654 -0.119 1.00 91.19 78 PHE A O 1
ATOM 590 N N . GLY A 1 79 ? 17.453 13.572 -0.949 1.00 91.25 79 GLY A N 1
ATOM 591 C CA . GLY A 1 79 ? 18.674 13.190 -0.243 1.00 91.25 79 GLY A CA 1
ATOM 592 C C . GLY A 1 79 ? 18.531 13.160 1.283 1.00 91.25 79 GLY A C 1
ATOM 593 O O . GLY A 1 79 ? 17.460 12.913 1.842 1.00 91.25 79 GLY A O 1
ATOM 594 N N . ALA A 1 80 ? 19.639 13.426 1.979 1.00 89.81 80 ALA A N 1
ATOM 595 C CA . ALA A 1 80 ? 19.729 13.308 3.436 1.00 89.81 80 ALA A CA 1
ATOM 596 C C . ALA A 1 80 ? 18.854 14.318 4.206 1.00 89.81 80 ALA A C 1
ATOM 598 O O . ALA A 1 80 ? 18.394 14.007 5.304 1.00 89.81 80 ALA A O 1
ATOM 599 N N . ASN A 1 81 ? 18.578 15.498 3.636 1.00 92.38 81 ASN A N 1
ATOM 600 C CA . ASN A 1 81 ? 17.751 16.520 4.290 1.00 92.38 81 ASN A CA 1
ATOM 601 C C . ASN A 1 81 ? 16.325 16.012 4.559 1.00 92.38 81 ASN A C 1
ATOM 603 O O . ASN A 1 81 ? 15.787 16.196 5.651 1.00 92.38 81 ASN A O 1
ATOM 607 N N . PHE A 1 82 ? 15.740 15.301 3.590 1.00 92.94 82 PHE A N 1
ATOM 608 C CA . PHE A 1 82 ? 14.421 14.695 3.753 1.00 92.94 82 PHE A CA 1
ATOM 609 C C . PHE A 1 82 ? 14.410 13.629 4.854 1.00 92.94 82 PHE A C 1
ATOM 611 O O . PHE A 1 82 ? 13.483 13.601 5.659 1.00 92.94 82 PHE A O 1
ATOM 618 N N . ILE A 1 83 ? 15.452 12.796 4.939 1.00 92.69 83 ILE A N 1
ATOM 619 C CA . ILE A 1 83 ? 15.551 11.746 5.963 1.00 92.69 83 ILE A CA 1
ATOM 620 C C . ILE A 1 83 ? 15.600 12.362 7.365 1.00 92.69 83 ILE A C 1
ATOM 622 O O . ILE A 1 83 ? 14.868 11.921 8.250 1.00 92.69 83 ILE A O 1
ATOM 626 N N . VAL A 1 84 ? 16.428 13.393 7.570 1.00 94.19 84 VAL A N 1
ATOM 627 C CA . VAL A 1 84 ? 16.553 14.067 8.875 1.00 94.19 84 VAL A CA 1
ATOM 628 C C . VAL A 1 84 ? 15.228 14.710 9.279 1.00 94.19 84 VAL A C 1
ATOM 630 O O . VAL A 1 84 ? 14.771 14.523 10.408 1.00 94.19 84 VAL A O 1
ATOM 633 N N . GLN A 1 85 ? 14.571 15.414 8.355 1.00 93.69 85 GLN A N 1
ATOM 634 C CA . GLN A 1 85 ? 13.280 16.042 8.627 1.00 93.69 85 GLN A CA 1
ATOM 635 C C . GLN A 1 85 ? 12.180 15.005 8.896 1.00 93.69 85 GLN A C 1
ATOM 637 O O . GLN A 1 85 ? 11.390 15.176 9.825 1.00 93.69 85 GLN A O 1
ATOM 642 N N . PHE A 1 86 ? 12.153 13.906 8.140 1.00 92.88 86 PHE A N 1
ATOM 643 C CA . PHE A 1 86 ? 11.223 12.798 8.352 1.00 92.88 86 PHE A CA 1
ATOM 644 C C . PHE A 1 86 ? 11.427 12.130 9.717 1.00 92.88 86 PHE A C 1
ATOM 646 O O . PHE A 1 86 ? 10.450 11.862 10.419 1.00 92.88 86 PHE A O 1
ATOM 653 N N . LEU A 1 87 ? 12.681 11.897 10.118 1.00 93.69 87 LEU A N 1
ATOM 654 C CA . LEU A 1 87 ? 13.013 11.329 11.424 1.00 93.69 87 LEU A CA 1
ATOM 655 C C . LEU A 1 87 ? 12.556 12.264 12.549 1.00 93.69 87 LEU A C 1
ATOM 657 O O . LEU A 1 87 ? 11.895 11.818 13.482 1.00 93.69 87 LEU A O 1
ATOM 661 N N . PHE A 1 88 ? 12.848 13.562 12.439 1.00 96.00 88 PHE A N 1
ATOM 662 C CA . PHE A 1 88 ? 12.446 14.550 13.438 1.00 96.00 88 PHE A CA 1
ATOM 663 C C . PHE A 1 88 ? 10.918 14.633 13.581 1.00 96.00 88 PHE A C 1
ATOM 665 O O . PHE A 1 88 ? 10.401 14.531 14.693 1.00 96.00 88 PHE A O 1
ATOM 672 N N . LEU A 1 89 ? 10.175 14.726 12.471 1.00 95.19 89 LEU A N 1
ATOM 673 C CA . LEU A 1 89 ? 8.706 14.720 12.499 1.00 95.19 89 LEU A CA 1
ATOM 674 C C . LEU A 1 89 ? 8.141 13.397 13.037 1.00 95.19 89 LEU A C 1
ATOM 676 O O . LEU A 1 89 ? 7.166 13.414 13.790 1.00 95.19 89 LEU A O 1
ATOM 680 N N . SER A 1 90 ? 8.748 12.257 12.698 1.00 93.62 90 SER A N 1
ATOM 681 C CA . SER A 1 90 ? 8.343 10.963 13.256 1.00 93.62 90 SER A CA 1
ATOM 682 C C . SER A 1 90 ? 8.568 10.896 14.762 1.00 9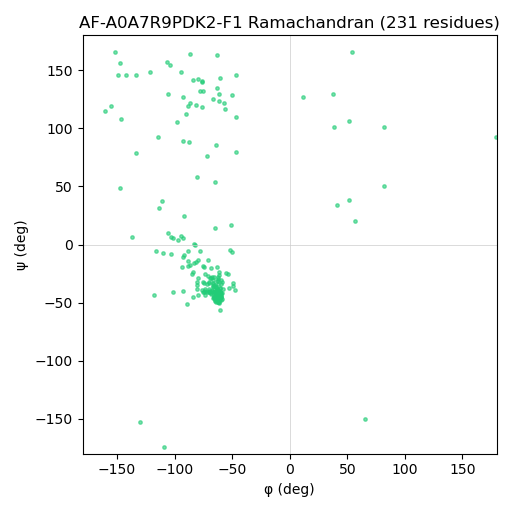3.62 90 SER A C 1
ATOM 684 O O . SER A 1 90 ? 7.691 10.416 15.467 1.00 93.62 90 SER A O 1
ATOM 686 N N . LEU A 1 91 ? 9.690 11.395 15.281 1.00 95.12 91 LEU A N 1
ATOM 687 C CA . LEU A 1 91 ? 9.956 11.383 16.721 1.00 95.12 91 LEU A CA 1
ATOM 688 C C . LEU A 1 91 ? 9.012 12.320 17.488 1.00 95.12 91 LEU A C 1
ATOM 690 O O . LEU A 1 91 ? 8.503 11.940 18.539 1.00 95.12 91 LEU A O 1
ATOM 694 N N . VAL A 1 92 ? 8.765 13.524 16.962 1.00 96.38 92 VAL A N 1
ATOM 695 C CA . VAL A 1 92 ? 7.971 14.556 17.652 1.00 96.38 92 VAL A CA 1
ATOM 696 C C . VAL A 1 92 ? 6.465 14.327 17.518 1.00 96.38 92 VAL A C 1
ATOM 698 O O . VAL A 1 92 ? 5.731 14.555 18.474 1.00 96.38 92 VAL A O 1
ATOM 701 N N . PHE A 1 93 ? 5.990 13.871 16.358 1.00 95.00 93 PHE A N 1
ATOM 702 C CA . PHE A 1 93 ? 4.557 13.701 16.090 1.00 95.00 93 PHE A CA 1
ATOM 703 C C . PHE A 1 93 ? 4.181 12.248 15.805 1.00 95.00 93 PHE A C 1
ATOM 705 O O . PHE A 1 93 ? 3.190 11.766 16.345 1.00 95.00 93 PHE A O 1
ATOM 712 N N . GLY A 1 94 ? 4.967 11.529 15.002 1.00 92.19 94 GLY A N 1
ATOM 713 C CA . GLY A 1 94 ? 4.646 10.158 14.588 1.00 92.19 94 GLY A CA 1
ATOM 714 C C . GLY A 1 94 ? 4.522 9.174 15.755 1.00 92.19 94 GLY A C 1
ATOM 715 O O . GLY A 1 94 ? 3.473 8.556 15.927 1.00 92.19 94 GLY A O 1
ATOM 716 N N . ILE A 1 95 ? 5.565 9.054 16.581 1.00 92.44 95 ILE A N 1
ATOM 717 C CA . ILE A 1 95 ? 5.599 8.130 17.722 1.00 92.44 95 ILE A CA 1
ATOM 718 C C . ILE A 1 95 ? 4.533 8.505 18.759 1.00 92.44 95 ILE A C 1
ATOM 720 O O . ILE A 1 95 ? 3.763 7.617 19.124 1.00 92.44 95 ILE A O 1
ATOM 724 N N . PRO A 1 96 ? 4.397 9.773 19.205 1.00 93.81 96 PRO A N 1
ATOM 725 C CA . PRO A 1 96 ? 3.351 10.131 20.160 1.00 93.81 96 PRO A CA 1
ATOM 726 C C . PRO A 1 96 ? 1.939 9.850 19.642 1.00 93.81 96 PRO A C 1
ATOM 728 O O . PRO A 1 96 ? 1.123 9.309 20.386 1.00 93.81 96 PRO A O 1
ATOM 731 N N . LEU A 1 97 ? 1.654 10.143 18.368 1.00 91.25 97 LEU A N 1
ATOM 732 C CA . LEU A 1 97 ? 0.345 9.858 17.771 1.00 91.25 97 LEU A CA 1
ATOM 733 C C . LEU A 1 97 ? 0.084 8.354 17.636 1.00 91.25 97 LEU A C 1
ATOM 735 O O . LEU A 1 97 ? -1.029 7.901 17.907 1.00 91.25 97 LEU A O 1
ATOM 739 N N . TYR A 1 98 ? 1.097 7.566 17.270 1.00 88.31 98 TYR A N 1
ATOM 740 C CA . TYR A 1 98 ? 0.979 6.110 17.205 1.00 88.31 98 TYR A CA 1
ATOM 741 C C . TYR A 1 98 ? 0.736 5.502 18.592 1.00 88.31 98 TYR A C 1
ATOM 743 O O . TYR A 1 98 ? -0.177 4.695 18.756 1.00 88.31 98 TYR A O 1
ATOM 751 N N . CYS A 1 99 ? 1.488 5.935 19.608 1.00 90.06 99 CYS A N 1
ATOM 752 C CA . CYS A 1 99 ? 1.299 5.508 20.996 1.00 90.06 99 CYS A CA 1
ATOM 753 C C . CYS A 1 99 ? -0.064 5.929 21.554 1.00 90.06 99 CYS A C 1
ATOM 755 O O . CYS A 1 99 ? -0.686 5.155 22.282 1.00 90.06 99 CYS A O 1
ATOM 757 N N . PHE A 1 100 ? -0.546 7.122 21.200 1.00 87.94 100 PHE A N 1
ATOM 758 C CA . PHE A 1 100 ? -1.883 7.589 21.562 1.00 87.94 100 PHE A CA 1
ATOM 759 C C . PHE A 1 100 ? -2.962 6.694 20.948 1.00 87.94 100 PHE A C 1
ATOM 761 O O . PHE A 1 100 ? -3.837 6.204 21.659 1.00 87.94 100 PHE A O 1
ATOM 768 N N . HIS A 1 101 ? -2.863 6.415 19.648 1.00 84.62 101 HIS A N 1
ATOM 769 C CA . HIS A 1 101 ? -3.816 5.555 18.953 1.00 84.62 101 HIS A CA 1
ATOM 770 C C . HIS A 1 101 ? -3.784 4.109 19.479 1.00 84.62 101 HIS A C 1
ATOM 772 O O . HIS A 1 101 ? -4.835 3.509 19.695 1.00 84.62 101 HIS A O 1
ATOM 778 N N . ALA A 1 102 ? -2.593 3.568 19.753 1.00 84.62 102 ALA A N 1
ATOM 779 C CA . ALA A 1 102 ? -2.429 2.239 20.338 1.00 84.62 102 ALA A CA 1
ATOM 780 C C . ALA A 1 102 ? -3.018 2.158 21.756 1.00 84.62 102 ALA A C 1
ATOM 782 O O . ALA A 1 102 ? -3.786 1.242 22.045 1.00 84.62 102 ALA A O 1
ATOM 783 N N . SER A 1 103 ? -2.723 3.144 22.611 1.00 86.62 103 SER A N 1
ATOM 784 C CA . SER A 1 103 ? -3.272 3.225 23.973 1.00 86.62 103 SER A CA 1
ATOM 785 C C . SER A 1 103 ? -4.797 3.330 23.967 1.00 86.62 103 SER A C 1
ATOM 787 O O . SER A 1 103 ? -5.459 2.657 24.753 1.00 86.62 103 SER A O 1
ATOM 789 N N . LEU A 1 104 ? -5.371 4.131 23.062 1.00 83.38 104 LEU A N 1
ATOM 790 C CA . LEU A 1 104 ? -6.823 4.218 22.898 1.00 83.38 104 LEU A CA 1
ATOM 791 C C . LEU A 1 104 ? -7.429 2.879 22.460 1.00 83.38 104 LEU A C 1
ATOM 793 O O . LEU A 1 104 ? -8.434 2.452 23.025 1.00 83.38 104 LEU A O 1
ATOM 797 N N . GLY A 1 105 ? -6.796 2.193 21.505 1.00 80.50 105 GLY A N 1
ATOM 798 C CA . GLY A 1 105 ? -7.235 0.871 21.056 1.00 80.50 105 GLY A CA 1
ATOM 799 C C . GLY A 1 105 ? -7.221 -0.177 22.173 1.00 80.50 105 GLY A C 1
ATOM 800 O O . GLY A 1 105 ? -8.136 -0.992 22.255 1.00 80.50 105 GLY A O 1
ATOM 801 N N . GLN A 1 106 ? -6.225 -0.127 23.062 1.00 81.12 106 GLN A N 1
ATOM 802 C CA . GLN A 1 106 ? -6.125 -1.024 24.218 1.00 81.12 106 GLN A CA 1
ATOM 803 C C . GLN A 1 106 ? -7.090 -0.668 25.355 1.00 81.12 106 GLN A C 1
ATOM 805 O O . GLN A 1 106 ? -7.543 -1.565 26.054 1.00 81.12 106 GLN A O 1
ATOM 810 N N . HIS A 1 107 ? -7.403 0.615 25.560 1.00 76.31 107 HIS A N 1
ATOM 811 C CA . HIS A 1 107 ? -8.296 1.049 26.640 1.00 76.31 107 HIS A CA 1
ATOM 812 C C . HIS A 1 107 ? -9.760 0.727 26.329 1.00 76.31 107 HIS A C 1
ATOM 814 O O . HIS A 1 107 ? -10.521 0.345 27.212 1.00 76.31 107 HIS A O 1
ATOM 820 N N . LEU A 1 108 ? -10.176 0.928 25.080 1.00 73.25 108 LEU A N 1
ATOM 821 C CA . LEU A 1 108 ? -11.593 0.913 24.733 1.00 73.25 108 LEU A CA 1
ATOM 822 C C . LEU A 1 108 ? -12.112 -0.478 24.387 1.00 73.25 108 LEU A C 1
ATOM 824 O O . LEU A 1 108 ? -13.324 -0.658 24.437 1.00 73.25 108 LEU A O 1
ATOM 828 N N . THR A 1 109 ? -11.230 -1.436 24.062 1.00 68.19 109 THR A N 1
ATOM 829 C CA . THR A 1 109 ? -11.552 -2.856 23.790 1.00 68.19 109 THR A CA 1
ATOM 830 C C . THR A 1 109 ? -12.835 -3.017 22.949 1.00 68.19 109 THR A C 1
ATOM 832 O O . THR A 1 109 ? -13.628 -3.937 23.118 1.00 68.19 109 THR A O 1
ATOM 835 N N . ALA A 1 110 ? -13.059 -2.063 22.041 1.00 66.06 110 ALA A N 1
ATOM 836 C CA . ALA A 1 110 ? -14.276 -1.863 21.265 1.00 66.06 110 ALA A CA 1
ATOM 837 C C . ALA A 1 110 ? -13.916 -1.204 19.925 1.00 66.06 110 ALA A C 1
ATOM 839 O O . ALA A 1 110 ? -12.800 -0.718 19.727 1.00 66.06 110 ALA A O 1
ATOM 840 N N . GLY A 1 111 ? -14.848 -1.220 18.971 1.00 70.94 111 GLY A N 1
ATOM 841 C CA . GLY A 1 111 ? -14.586 -0.765 17.605 1.00 70.94 111 GLY A CA 1
ATOM 842 C C . GLY A 1 111 ? -14.224 0.723 17.502 1.00 70.94 111 GLY A C 1
ATOM 843 O O . GLY A 1 111 ? -14.528 1.528 18.379 1.00 70.94 111 GLY A O 1
ATOM 844 N N . VAL A 1 112 ? -13.643 1.117 16.362 1.00 69.62 112 VAL A N 1
ATOM 845 C CA . VAL A 1 112 ? -13.210 2.502 16.056 1.00 69.62 112 VAL A CA 1
ATOM 846 C C . VAL A 1 112 ? -14.323 3.548 16.243 1.00 69.62 112 VAL A C 1
ATOM 848 O O . VAL A 1 112 ? -14.027 4.709 16.504 1.00 69.62 112 VAL A O 1
ATOM 851 N N . MET A 1 113 ? -15.603 3.165 16.147 1.00 72.44 113 MET A N 1
ATOM 852 C CA . MET A 1 113 ? -16.729 4.062 16.447 1.00 72.44 113 MET A CA 1
ATOM 853 C C . MET A 1 113 ? -17.036 4.191 17.944 1.00 72.44 113 MET A C 1
ATOM 855 O O . MET A 1 113 ? -17.406 5.277 18.389 1.00 72.44 113 MET A O 1
ATOM 859 N N . ASP A 1 114 ? -16.871 3.123 18.726 1.00 70.38 114 ASP A N 1
ATOM 860 C CA . ASP A 1 114 ? -17.143 3.137 20.167 1.00 70.38 114 ASP A CA 1
ATOM 861 C C . ASP A 1 114 ? -16.067 3.904 20.947 1.00 70.38 114 ASP A C 1
ATOM 863 O O . ASP A 1 114 ? -16.363 4.505 21.979 1.00 70.38 114 ASP A O 1
ATOM 867 N N . MET A 1 115 ? -14.854 3.985 20.391 1.00 71.44 115 MET A N 1
ATOM 868 C CA . MET A 1 115 ? -13.738 4.781 20.911 1.00 71.44 115 MET A CA 1
ATOM 869 C C . MET A 1 115 ? -14.092 6.253 21.171 1.00 71.44 115 MET A C 1
ATOM 871 O O . MET A 1 115 ? -13.644 6.845 22.151 1.00 71.44 115 MET A O 1
ATOM 875 N N . TRP A 1 116 ? -14.922 6.853 20.319 1.00 71.38 116 TRP A N 1
ATOM 876 C CA . TRP A 1 116 ? -15.240 8.282 20.396 1.00 71.38 116 TRP A CA 1
ATOM 877 C C . TRP A 1 116 ? -16.513 8.585 21.192 1.00 71.38 116 TRP A C 1
ATOM 879 O O . TRP A 1 116 ? -16.935 9.737 21.259 1.00 71.38 116 TRP A O 1
ATOM 889 N N . LYS A 1 117 ? -17.113 7.587 21.855 1.00 66.81 117 LYS A N 1
ATOM 890 C CA . LYS A 1 117 ? -18.285 7.798 22.727 1.00 66.81 117 LYS A CA 1
ATOM 891 C C . LYS A 1 117 ? -17.938 8.529 24.028 1.00 66.81 117 LYS A C 1
ATOM 893 O O . LYS A 1 117 ? -18.842 9.027 24.688 1.00 66.81 117 LYS A O 1
ATOM 898 N N . ILE A 1 118 ? -16.647 8.644 24.361 1.00 71.56 118 ILE A N 1
ATOM 899 C CA . ILE A 1 118 ? -16.155 9.417 25.512 1.00 71.56 118 ILE A CA 1
ATOM 900 C C . ILE A 1 118 ? -16.352 10.933 25.328 1.00 71.56 118 ILE A C 1
ATOM 902 O O . ILE A 1 118 ? -16.524 11.660 26.301 1.00 71.56 118 ILE A O 1
ATOM 906 N N . SER A 1 119 ? -16.345 11.414 24.078 1.00 73.19 119 SER A N 1
ATOM 907 C CA . SER A 1 119 ? -16.616 12.809 23.734 1.00 73.19 119 SER A CA 1
ATOM 908 C C . SER A 1 119 ? -17.328 12.880 22.378 1.00 73.19 119 SER A C 1
ATOM 910 O O . SER A 1 119 ? -16.690 12.677 21.340 1.00 73.19 119 SER A O 1
ATOM 912 N N . PRO A 1 120 ? -18.635 13.206 22.348 1.00 70.25 120 PRO A N 1
ATOM 913 C CA . PRO A 1 120 ? -19.439 13.184 21.123 1.00 70.25 120 PRO A CA 1
ATOM 914 C C . PRO A 1 120 ? -18.955 14.179 20.057 1.00 70.25 120 PRO A C 1
ATOM 916 O O . PRO A 1 120 ? -19.234 13.997 18.875 1.00 70.25 120 PRO A O 1
ATOM 919 N N . VAL A 1 121 ? -18.173 15.195 20.441 1.00 76.38 121 VAL A N 1
ATOM 920 C CA . VAL A 1 121 ? -17.560 16.160 19.510 1.00 76.38 121 VAL A CA 1
ATOM 921 C C . VAL A 1 121 ? -16.582 15.474 18.549 1.00 76.38 121 VAL A C 1
ATOM 923 O O . VAL A 1 121 ? -16.460 15.877 17.395 1.00 76.38 121 VAL A O 1
ATOM 926 N N . PHE A 1 122 ? -15.921 14.401 18.986 1.00 76.88 122 PHE A N 1
ATOM 927 C CA . PHE A 1 122 ? -14.935 13.691 18.174 1.00 76.88 122 PHE A CA 1
ATOM 928 C C . PHE A 1 122 ? -15.493 12.451 17.460 1.00 76.88 122 PHE A C 1
ATOM 930 O O . PHE A 1 122 ? -14.763 11.775 16.734 1.00 76.88 122 PHE A O 1
ATOM 937 N N . GLN A 1 123 ? -16.796 12.178 17.573 1.00 79.38 123 GLN A N 1
ATOM 938 C CA . GLN A 1 123 ? -17.435 11.040 16.903 1.00 79.38 123 GLN A CA 1
ATOM 939 C C . GLN A 1 123 ? -17.283 11.089 15.371 1.00 79.38 123 GLN A C 1
ATOM 941 O O . GLN A 1 123 ? -17.127 10.051 14.725 1.00 79.38 123 GLN A O 1
ATOM 946 N N . GLY A 1 124 ? -17.250 12.293 14.786 1.00 84.06 124 GLY A N 1
ATOM 947 C CA . GLY A 1 124 ? -17.011 12.480 13.352 1.00 84.06 124 GLY A CA 1
ATOM 948 C C . GLY A 1 124 ? -15.638 11.981 12.887 1.00 84.06 124 GLY A C 1
ATOM 949 O O . GLY A 1 124 ? -15.516 11.497 11.763 1.00 84.06 124 GLY A O 1
ATOM 950 N N . ILE A 1 125 ? -14.621 12.017 13.757 1.00 86.88 125 ILE A N 1
ATOM 951 C CA . ILE A 1 125 ? -13.265 11.547 13.437 1.00 86.88 125 ILE A CA 1
ATOM 952 C C . ILE A 1 125 ? -13.260 10.029 13.266 1.00 86.88 125 ILE A C 1
ATOM 954 O O . ILE A 1 125 ? -12.674 9.528 12.312 1.00 86.88 125 ILE A O 1
ATOM 958 N N . GLY A 1 126 ? -13.965 9.291 14.128 1.00 85.44 126 GLY A N 1
ATOM 959 C CA . GLY A 1 126 ? -14.084 7.836 14.005 1.00 85.44 126 GLY A CA 1
ATOM 960 C C . GLY A 1 126 ? -14.722 7.401 12.687 1.00 85.44 126 GLY A C 1
ATOM 961 O O . GLY A 1 126 ? -14.222 6.493 12.025 1.00 85.44 126 GLY A O 1
ATOM 962 N N . ILE A 1 127 ? -15.786 8.093 12.267 1.00 87.44 127 ILE A N 1
ATOM 963 C CA . ILE A 1 127 ? -16.458 7.829 10.986 1.00 87.44 127 ILE A CA 1
ATOM 964 C C . ILE A 1 127 ? -15.527 8.171 9.816 1.00 87.44 127 ILE A C 1
ATOM 966 O O . ILE A 1 127 ? -15.386 7.369 8.894 1.00 87.44 127 ILE A O 1
ATOM 970 N N . ALA A 1 128 ? -14.849 9.322 9.862 1.00 90.50 128 ALA A N 1
ATOM 971 C CA . ALA A 1 128 ? -13.899 9.723 8.827 1.00 90.50 128 ALA A CA 1
ATOM 972 C C . ALA A 1 128 ? -12.729 8.733 8.693 1.00 90.50 128 ALA A C 1
ATOM 974 O O . ALA A 1 128 ? -12.346 8.387 7.573 1.00 90.50 128 ALA A O 1
ATOM 975 N N . LEU A 1 129 ? -12.198 8.232 9.813 1.00 88.69 129 LEU A N 1
ATOM 976 C CA . LEU A 1 129 ? -11.163 7.196 9.833 1.00 88.69 129 LEU A CA 1
ATOM 977 C C . LEU A 1 129 ? -11.670 5.889 9.219 1.00 88.69 129 LEU A C 1
ATOM 979 O O . LEU A 1 129 ? -10.982 5.308 8.384 1.00 88.69 129 LEU A O 1
ATOM 983 N N . LEU A 1 130 ? -12.884 5.453 9.566 1.00 89.06 130 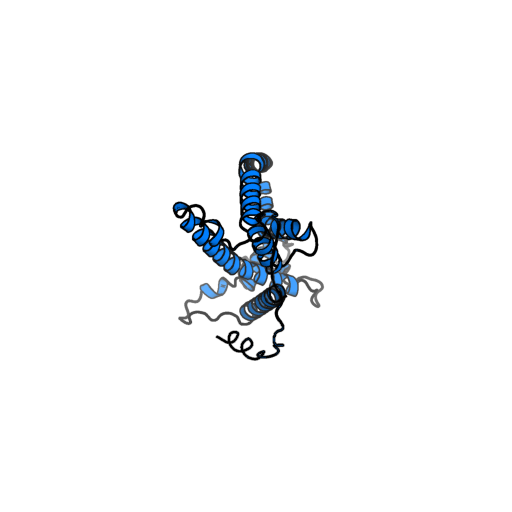LEU A N 1
ATOM 984 C CA . LEU A 1 130 ? -13.476 4.237 9.007 1.00 89.06 130 LEU A CA 1
ATOM 985 C C . LEU A 1 130 ? -13.669 4.344 7.487 1.00 89.06 130 LEU A C 1
ATOM 987 O O . LEU A 1 130 ? -13.292 3.433 6.750 1.00 89.06 130 LEU A O 1
ATOM 991 N N . VAL A 1 131 ? -14.206 5.469 7.009 1.00 93.12 131 VAL A N 1
ATOM 992 C CA . VAL A 1 131 ? -14.385 5.731 5.572 1.00 93.12 131 VAL A CA 1
ATOM 993 C C . VAL A 1 131 ? -13.035 5.805 4.857 1.00 93.12 131 VAL A C 1
ATOM 995 O O . VAL A 1 131 ? -12.868 5.190 3.805 1.00 93.12 131 VAL A O 1
ATOM 998 N N . SER A 1 132 ? -12.047 6.489 5.438 1.00 92.31 132 SER A N 1
ATOM 999 C CA . SER A 1 132 ? -10.692 6.570 4.875 1.00 92.31 132 SER A CA 1
ATOM 1000 C C . SER A 1 132 ? -10.049 5.186 4.763 1.00 92.31 132 SER A C 1
ATOM 1002 O O . SER A 1 132 ? -9.471 4.862 3.725 1.00 92.31 132 SER A O 1
ATOM 1004 N N . GLN A 1 133 ? -10.223 4.335 5.781 1.00 89.56 133 GLN A N 1
ATOM 1005 C CA . GLN A 1 133 ? -9.718 2.962 5.759 1.00 89.56 133 GLN A CA 1
ATOM 1006 C C . GLN A 1 133 ? -10.466 2.057 4.770 1.00 89.56 133 GLN A C 1
ATOM 1008 O O . GLN A 1 133 ? -9.860 1.179 4.155 1.00 89.56 133 GLN A O 1
ATOM 1013 N N . ALA A 1 134 ? -11.758 2.287 4.542 1.00 90.56 134 ALA A N 1
ATOM 1014 C CA . ALA A 1 134 ? -12.487 1.592 3.486 1.00 90.56 134 ALA A CA 1
ATOM 1015 C C . ALA A 1 134 ? -11.969 1.994 2.092 1.00 90.56 134 ALA A C 1
ATOM 1017 O O . ALA A 1 134 ? -11.687 1.130 1.259 1.00 90.56 134 ALA A O 1
ATOM 1018 N N . LEU A 1 135 ? -11.776 3.296 1.853 1.00 92.81 135 LEU A N 1
ATOM 1019 C CA . LEU A 1 135 ? -11.272 3.816 0.578 1.00 92.81 135 LEU A CA 1
ATOM 1020 C C . LEU A 1 135 ? -9.842 3.353 0.291 1.00 92.81 135 LEU A C 1
ATOM 1022 O O . LEU A 1 135 ? -9.563 2.893 -0.819 1.00 92.81 135 LEU A O 1
ATOM 1026 N N . ILE A 1 136 ? -8.942 3.414 1.280 1.00 89.62 136 ILE A N 1
ATOM 1027 C CA . ILE A 1 136 ? -7.570 2.92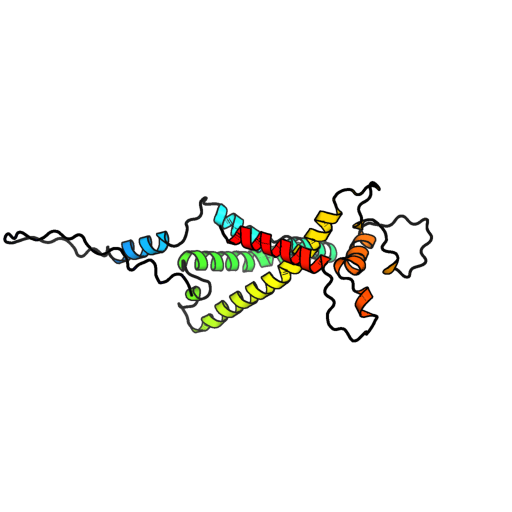6 1.100 1.00 89.62 136 ILE A CA 1
ATOM 1028 C C . ILE A 1 136 ? -7.552 1.416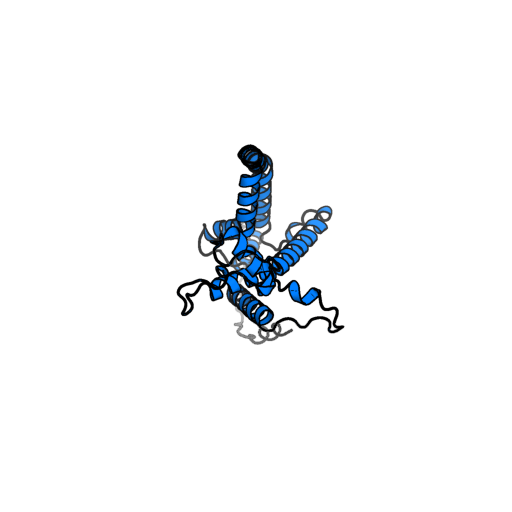 0.860 1.00 89.62 136 ILE A C 1
ATOM 1030 O O . ILE A 1 136 ? -6.748 0.960 0.054 1.00 89.62 136 ILE A O 1
ATOM 1034 N N . GLY A 1 137 ? -8.448 0.640 1.482 1.00 88.31 137 GLY A N 1
ATOM 1035 C CA . GLY A 1 137 ? -8.570 -0.800 1.241 1.00 88.31 137 GLY A CA 1
ATOM 1036 C C . GLY A 1 137 ? -8.963 -1.114 -0.205 1.00 88.31 137 GLY A C 1
ATOM 1037 O O . GLY A 1 137 ? -8.283 -1.892 -0.879 1.00 88.31 137 GLY A O 1
ATOM 1038 N N . ILE A 1 138 ? -10.002 -0.442 -0.714 1.00 87.88 138 ILE A N 1
ATOM 1039 C CA . ILE A 1 138 ? -10.471 -0.586 -2.104 1.00 87.88 138 ILE A CA 1
ATOM 1040 C C . ILE A 1 138 ? -9.409 -0.114 -3.105 1.00 87.88 138 ILE A C 1
ATOM 1042 O O . ILE A 1 138 ? -9.250 -0.705 -4.168 1.00 87.88 138 ILE A O 1
ATOM 1046 N N . TYR A 1 139 ? -8.652 0.932 -2.789 1.00 87.50 139 TYR A N 1
ATOM 1047 C CA . TYR A 1 139 ? -7.563 1.382 -3.654 1.00 87.50 139 TYR A CA 1
ATOM 1048 C C . TYR A 1 139 ? -6.364 0.419 -3.619 1.00 87.50 139 TYR A C 1
ATOM 1050 O O . TYR A 1 139 ? -5.775 0.095 -4.652 1.00 87.50 139 TYR A O 1
ATOM 1058 N N . SER A 1 140 ? -6.012 -0.085 -2.436 1.00 87.56 140 SER A N 1
ATOM 1059 C CA . SER A 1 140 ? -4.829 -0.929 -2.243 1.00 87.56 140 SER A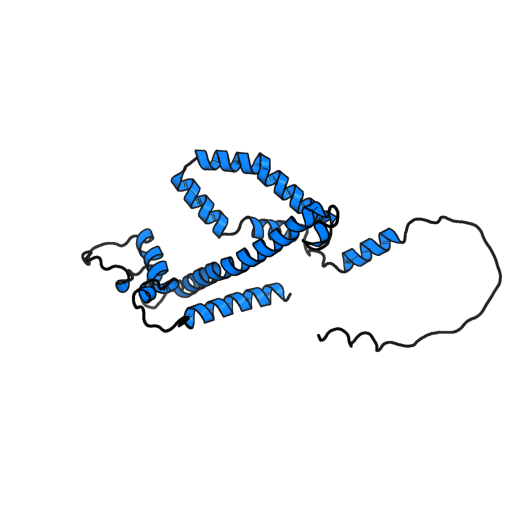 CA 1
ATOM 1060 C C . SER A 1 140 ? -4.962 -2.279 -2.942 1.00 87.56 140 SER A C 1
ATOM 1062 O O . SER A 1 140 ? -3.982 -2.756 -3.515 1.00 87.56 140 SER A O 1
ATOM 1064 N N . ILE A 1 141 ? -6.161 -2.874 -2.969 1.00 87.19 141 ILE A N 1
ATOM 1065 C CA . ILE A 1 141 ? -6.388 -4.168 -3.635 1.00 87.19 141 ILE A CA 1
ATOM 1066 C C . ILE A 1 141 ? -6.110 -4.102 -5.146 1.00 87.19 141 ILE A C 1
ATOM 1068 O O . ILE A 1 141 ? -5.620 -5.071 -5.724 1.00 87.19 141 ILE A O 1
ATOM 1072 N N . VAL A 1 142 ? -6.338 -2.945 -5.781 1.00 86.31 142 VAL A N 1
ATOM 1073 C CA . VAL A 1 142 ? -6.016 -2.724 -7.200 1.00 86.31 142 VAL A CA 1
ATOM 1074 C C . VAL A 1 142 ? -4.503 -2.771 -7.419 1.00 86.31 142 VAL A C 1
ATOM 1076 O O . VAL A 1 142 ? -4.028 -3.470 -8.313 1.00 86.31 142 VAL A O 1
ATOM 1079 N N . GLY A 1 143 ? -3.732 -2.102 -6.557 1.00 86.25 143 GLY A N 1
ATOM 1080 C CA . GLY A 1 143 ? -2.269 -2.157 -6.599 1.00 86.25 143 GLY A CA 1
ATOM 1081 C C . GLY A 1 143 ? -1.730 -3.572 -6.364 1.00 86.25 143 GLY A C 1
ATOM 1082 O O . GLY A 1 143 ? -0.850 -4.027 -7.095 1.00 86.25 143 GLY A O 1
ATOM 1083 N N . VAL A 1 144 ? -2.302 -4.307 -5.403 1.00 86.88 144 VAL A N 1
ATOM 1084 C CA . VAL A 1 144 ? -1.948 -5.717 -5.157 1.00 86.88 144 VAL A CA 1
ATOM 1085 C C . VAL A 1 144 ? -2.279 -6.587 -6.372 1.00 86.88 144 VAL A C 1
ATOM 1087 O O . VAL A 1 144 ? -1.476 -7.442 -6.745 1.00 86.88 144 VAL A O 1
ATOM 1090 N N . SER A 1 145 ? -3.403 -6.340 -7.051 1.00 86.62 145 SER A N 1
ATOM 1091 C CA . SER A 1 145 ? -3.742 -7.037 -8.295 1.00 86.62 145 SER A CA 1
ATOM 1092 C C . SER A 1 145 ? -2.703 -6.803 -9.393 1.00 86.62 145 SER A C 1
ATOM 1094 O O . SER A 1 145 ? -2.411 -7.733 -10.146 1.00 86.62 145 SER A O 1
ATOM 1096 N N . TRP A 1 146 ? -2.132 -5.601 -9.505 1.00 86.19 146 TRP A N 1
ATOM 1097 C CA . TRP A 1 146 ? -1.034 -5.352 -10.442 1.00 86.19 146 TRP A CA 1
ATOM 1098 C C . TRP A 1 146 ? 0.211 -6.142 -10.052 1.00 86.19 146 TRP A C 1
ATOM 1100 O O . TRP A 1 146 ? 0.775 -6.830 -10.899 1.00 86.19 146 TRP A O 1
ATOM 1110 N N . MET A 1 147 ? 0.593 -6.132 -8.772 1.00 86.06 147 MET A N 1
ATOM 1111 C CA . MET A 1 147 ? 1.729 -6.925 -8.281 1.00 86.06 147 MET A CA 1
ATOM 1112 C C . MET A 1 147 ? 1.546 -8.422 -8.549 1.00 86.06 147 MET A C 1
ATOM 1114 O O . MET A 1 147 ? 2.495 -9.096 -8.938 1.00 86.06 147 MET A O 1
ATOM 1118 N N . PHE A 1 148 ? 0.323 -8.941 -8.419 1.00 85.12 148 PHE A N 1
ATOM 1119 C CA . PHE A 1 148 ? 0.014 -10.336 -8.728 1.00 85.12 148 PHE A CA 1
ATOM 1120 C C . PHE A 1 148 ? 0.210 -10.674 -10.216 1.00 85.12 148 PHE A C 1
ATOM 1122 O O . PHE A 1 148 ? 0.704 -11.754 -10.542 1.00 85.12 148 PHE A O 1
ATOM 1129 N N . ILE A 1 149 ? -0.103 -9.742 -11.128 1.00 83.50 149 ILE A N 1
ATOM 1130 C CA . ILE A 1 149 ? 0.186 -9.898 -12.565 1.00 83.50 149 ILE A CA 1
ATOM 1131 C C . ILE A 1 149 ? 1.697 -10.009 -12.791 1.00 83.50 149 ILE A C 1
ATOM 1133 O O . ILE A 1 149 ? 2.141 -10.938 -13.466 1.00 83.50 149 ILE A O 1
ATOM 1137 N N . TYR A 1 150 ? 2.486 -9.115 -12.187 1.00 83.88 150 TYR A N 1
ATOM 1138 C CA . TYR A 1 150 ? 3.950 -9.171 -12.268 1.00 83.88 150 TYR A CA 1
ATOM 1139 C C . TYR A 1 150 ? 4.516 -10.452 -11.657 1.00 83.88 150 TYR A C 1
ATOM 1141 O O . TYR A 1 150 ? 5.422 -11.045 -12.237 1.00 83.88 150 TYR A O 1
ATOM 1149 N N . PHE A 1 151 ? 3.967 -10.917 -10.535 1.00 85.81 151 PHE A N 1
ATOM 1150 C CA . PHE A 1 151 ? 4.381 -12.165 -9.900 1.00 85.81 151 PHE A CA 1
ATOM 1151 C C . PHE A 1 151 ? 4.151 -13.364 -10.827 1.00 85.81 151 PHE A C 1
ATOM 1153 O O . PHE A 1 151 ? 5.077 -14.129 -11.090 1.00 85.81 151 PHE A O 1
ATOM 1160 N N . ARG A 1 152 ? 2.948 -13.483 -11.403 1.00 82.44 152 ARG A N 1
ATOM 1161 C CA . ARG A 1 152 ? 2.623 -14.539 -12.375 1.00 82.44 152 ARG A CA 1
ATOM 1162 C C . ARG A 1 152 ? 3.536 -14.487 -13.601 1.00 82.44 152 ARG A C 1
ATOM 1164 O O . ARG A 1 152 ? 3.981 -15.520 -14.086 1.00 82.44 152 ARG A O 1
ATOM 1171 N N . ASP A 1 153 ? 3.806 -13.288 -14.102 1.00 79.94 153 ASP A N 1
ATOM 1172 C CA . ASP A 1 153 ? 4.605 -13.083 -15.311 1.00 79.94 153 ASP A CA 1
ATOM 1173 C C . ASP A 1 153 ? 6.127 -13.125 -15.037 1.00 79.94 153 ASP A C 1
ATOM 1175 O O . ASP A 1 153 ? 6.921 -12.992 -15.969 1.00 79.94 153 ASP A O 1
ATOM 1179 N N . SER A 1 154 ? 6.537 -13.331 -13.776 1.00 82.25 154 SER A N 1
ATOM 1180 C CA . SER A 1 154 ? 7.937 -13.537 -13.373 1.00 82.25 154 SER A CA 1
ATOM 1181 C C . SER A 1 154 ? 8.372 -15.002 -13.416 1.00 82.25 154 SER A C 1
ATOM 1183 O O . SER A 1 154 ? 9.571 -15.272 -13.393 1.00 82.25 154 SER A O 1
ATOM 1185 N N . PHE A 1 155 ? 7.442 -15.959 -13.513 1.00 81.00 155 PHE A N 1
ATOM 1186 C CA . PHE A 1 155 ? 7.814 -17.348 -13.776 1.00 81.00 155 PHE A CA 1
ATOM 1187 C C . PHE A 1 155 ? 8.399 -17.461 -15.188 1.00 81.00 155 PHE A C 1
ATOM 1189 O O . PHE A 1 155 ? 7.786 -17.016 -16.163 1.00 81.00 155 PHE A O 1
ATOM 1196 N N . ILE A 1 156 ? 9.612 -18.019 -15.283 1.00 65.06 156 ILE A N 1
ATOM 1197 C CA . ILE A 1 156 ? 10.405 -18.007 -16.513 1.00 65.06 156 ILE A CA 1
ATOM 1198 C C . ILE A 1 156 ? 9.610 -18.661 -17.647 1.00 65.06 156 ILE A C 1
ATOM 1200 O O . ILE A 1 156 ? 9.129 -19.791 -17.546 1.00 65.06 156 ILE A O 1
ATOM 1204 N N . THR A 1 157 ? 9.397 -17.902 -18.718 1.00 61.31 157 THR A N 1
ATOM 1205 C CA . THR A 1 157 ? 8.767 -18.423 -19.932 1.00 61.31 157 THR A CA 1
ATOM 1206 C C . THR A 1 157 ? 9.861 -19.032 -20.814 1.00 61.31 157 THR A C 1
ATOM 1208 O O . THR A 1 157 ? 11.042 -18.765 -20.609 1.00 61.31 157 THR A O 1
ATOM 1211 N N . LYS A 1 158 ? 9.482 -19.853 -21.801 1.00 55.56 158 LYS A N 1
ATOM 1212 C CA . LYS A 1 158 ? 10.359 -20.653 -22.687 1.00 55.56 158 LYS A CA 1
ATOM 1213 C C . LYS A 1 158 ? 11.533 -19.915 -23.370 1.00 55.56 158 LYS A C 1
ATOM 1215 O O . LYS A 1 158 ? 12.323 -20.572 -24.035 1.00 55.56 158 LYS A O 1
ATOM 1220 N N . LEU A 1 159 ? 11.637 -18.592 -23.240 1.00 59.56 159 LEU A N 1
ATOM 1221 C CA . LEU A 1 159 ? 12.642 -17.740 -23.874 1.00 59.56 159 LEU A CA 1
ATOM 1222 C C . LEU A 1 159 ? 13.742 -17.227 -22.917 1.00 59.56 159 LEU A C 1
ATOM 1224 O O . LEU A 1 159 ? 14.500 -16.344 -23.302 1.00 59.56 159 LEU A O 1
ATOM 1228 N N . ASP A 1 160 ? 13.813 -17.735 -21.679 1.00 61.75 160 ASP A N 1
ATOM 1229 C CA . ASP A 1 160 ? 14.824 -17.365 -20.660 1.00 61.75 160 ASP A CA 1
ATOM 1230 C C . ASP A 1 160 ? 14.876 -15.852 -20.331 1.00 61.75 160 ASP A C 1
ATOM 1232 O O . ASP A 1 160 ? 15.852 -15.312 -19.810 1.00 61.75 160 ASP A O 1
ATOM 1236 N N . ARG A 1 161 ? 13.785 -15.140 -20.644 1.00 63.53 161 ARG A N 1
ATOM 1237 C CA . ARG A 1 161 ? 13.575 -13.713 -20.376 1.00 63.53 161 ARG A CA 1
ATOM 1238 C C . ARG A 1 161 ? 12.195 -13.472 -19.775 1.00 63.53 161 ARG A C 1
ATOM 1240 O O . ARG A 1 161 ? 11.222 -14.153 -20.101 1.00 63.53 161 ARG A O 1
ATOM 1247 N N . TYR A 1 162 ? 12.118 -12.492 -18.879 1.00 72.69 162 TYR A N 1
ATOM 1248 C CA . TYR A 1 162 ? 10.871 -12.083 -18.236 1.00 72.69 162 TYR A CA 1
ATOM 1249 C C . TYR A 1 162 ? 10.013 -11.247 -19.191 1.00 72.69 162 TYR A C 1
ATOM 1251 O O . TYR A 1 162 ? 10.529 -10.367 -19.876 1.00 72.69 162 TYR A O 1
ATOM 1259 N N . ARG A 1 163 ? 8.689 -11.451 -19.186 1.00 68.50 163 ARG A N 1
ATOM 1260 C CA . ARG A 1 163 ? 7.751 -10.742 -20.085 1.00 68.50 163 ARG A CA 1
ATOM 1261 C C . ARG A 1 163 ? 7.728 -9.220 -19.895 1.00 68.50 163 ARG A C 1
ATOM 1263 O O . ARG A 1 163 ? 7.368 -8.496 -20.810 1.00 68.50 163 ARG A O 1
ATOM 1270 N N . TRP A 1 164 ? 8.114 -8.741 -18.715 1.00 72.31 164 TRP A N 1
ATOM 1271 C CA . TRP A 1 164 ? 8.244 -7.315 -18.386 1.00 72.31 164 TRP A CA 1
ATOM 1272 C C . TRP A 1 164 ? 9.631 -6.730 -18.711 1.00 72.31 164 TRP A C 1
ATOM 1274 O O . TRP A 1 164 ? 9.846 -5.528 -18.555 1.00 72.31 164 TRP A O 1
ATOM 1284 N N . ALA A 1 165 ? 10.581 -7.567 -19.138 1.00 69.38 165 ALA A N 1
ATOM 1285 C CA . ALA A 1 165 ? 11.902 -7.142 -19.596 1.00 69.38 165 ALA A CA 1
ATOM 1286 C C . ALA A 1 165 ? 11.952 -6.921 -21.119 1.00 69.38 165 ALA A C 1
ATOM 1288 O O . ALA A 1 165 ? 12.938 -6.381 -21.618 1.00 69.38 165 ALA A O 1
ATOM 1289 N N . GLU A 1 166 ? 10.914 -7.329 -21.858 1.00 66.69 166 GLU A N 1
ATOM 1290 C CA . GLU A 1 166 ? 10.810 -7.081 -23.296 1.00 66.69 166 GLU A CA 1
ATOM 1291 C C . GLU A 1 166 ? 10.239 -5.681 -23.582 1.00 66.69 166 GLU A C 1
ATOM 1293 O O . GLU A 1 166 ? 9.322 -5.236 -22.882 1.00 66.69 166 GLU A O 1
ATOM 1298 N N . PRO A 1 167 ? 10.750 -4.975 -24.609 1.00 63.53 167 PRO A N 1
ATOM 1299 C CA . PRO A 1 167 ? 10.165 -3.722 -25.068 1.00 63.53 167 PRO A CA 1
ATOM 1300 C C . PRO A 1 167 ? 8.732 -3.953 -25.552 1.00 63.53 167 PRO A C 1
ATOM 1302 O O . PRO A 1 167 ? 8.477 -4.826 -26.381 1.00 63.53 167 PRO A O 1
ATOM 1305 N N . TYR A 1 168 ? 7.785 -3.156 -25.062 1.00 64.12 168 TYR A N 1
ATOM 1306 C CA . TYR A 1 168 ? 6.417 -3.195 -25.566 1.00 64.12 168 TYR A CA 1
ATOM 1307 C C . TYR A 1 168 ? 6.283 -2.245 -26.765 1.00 64.12 168 TYR A C 1
ATOM 1309 O O . TYR A 1 168 ? 5.942 -1.071 -26.612 1.00 64.12 168 TYR A O 1
ATOM 1317 N N . GLU A 1 169 ? 6.566 -2.777 -27.957 1.00 59.50 169 GLU A N 1
ATOM 1318 C CA . GLU A 1 169 ? 6.606 -2.070 -29.255 1.00 59.50 169 GLU A CA 1
ATOM 1319 C C . GLU A 1 169 ? 5.361 -1.195 -29.520 1.00 59.50 169 GLU A C 1
ATOM 1321 O O . GLU A 1 169 ? 5.459 -0.116 -30.086 1.00 59.50 169 GLU A O 1
ATOM 1326 N N . LEU A 1 170 ? 4.179 -1.610 -29.046 1.00 56.50 170 LEU A N 1
ATOM 1327 C CA . LEU A 1 170 ? 2.901 -0.913 -29.264 1.00 56.50 170 LEU A CA 1
ATOM 1328 C C . LEU A 1 170 ? 2.708 0.368 -28.433 1.00 56.50 170 LEU A C 1
ATOM 1330 O O . LEU A 1 170 ? 1.839 1.174 -28.754 1.00 56.50 170 LEU A O 1
ATOM 1334 N N . TYR A 1 171 ? 3.454 0.549 -27.339 1.00 57.69 171 TYR A N 1
ATOM 1335 C CA . TYR A 1 171 ? 3.380 1.773 -26.524 1.00 57.69 171 TYR A CA 1
ATOM 1336 C C . TYR A 1 171 ? 4.424 2.808 -26.948 1.00 57.69 171 TYR A C 1
ATOM 1338 O O . TYR A 1 171 ? 4.281 3.994 -26.656 1.00 57.69 171 TYR A O 1
ATOM 1346 N N . ARG A 1 172 ? 5.468 2.366 -27.649 1.00 60.81 172 ARG A N 1
ATOM 1347 C CA . ARG A 1 172 ? 6.618 3.181 -27.993 1.00 60.81 172 ARG A CA 1
ATOM 1348 C C . ARG A 1 172 ? 6.670 3.370 -29.506 1.00 60.81 172 ARG A C 1
ATOM 1350 O O . ARG A 1 172 ? 7.308 2.596 -30.200 1.00 60.81 172 ARG A O 1
ATOM 1357 N N . GLU A 1 173 ? 6.067 4.450 -30.002 1.00 56.66 173 GLU A N 1
ATOM 1358 C CA . GLU A 1 173 ? 6.219 4.921 -31.394 1.00 56.66 173 GLU A CA 1
ATOM 1359 C C . GLU A 1 173 ? 7.656 5.389 -31.738 1.00 56.66 173 GLU A C 1
ATOM 1361 O O . GLU A 1 173 ? 7.880 6.054 -32.747 1.00 56.66 173 GLU A O 1
ATOM 1366 N N . ASP A 1 174 ? 8.667 5.074 -30.921 1.00 51.81 174 ASP A N 1
ATOM 1367 C CA . ASP A 1 174 ? 10.029 5.531 -31.181 1.00 51.81 174 ASP A CA 1
ATOM 1368 C C . ASP A 1 174 ? 10.782 4.546 -32.070 1.00 51.81 174 ASP A C 1
ATOM 1370 O O . ASP A 1 174 ? 11.095 3.421 -31.679 1.00 51.81 174 ASP A O 1
ATOM 1374 N N . SER A 1 175 ? 11.197 5.057 -33.225 1.00 52.09 175 SER A N 1
ATOM 1375 C CA . SER A 1 175 ? 12.150 4.485 -34.178 1.00 52.09 175 SER A CA 1
ATOM 1376 C C . SER A 1 175 ? 13.573 4.368 -33.593 1.00 52.09 175 SER A C 1
ATOM 1378 O O . SER A 1 175 ? 14.532 4.903 -34.153 1.00 52.09 175 SER A O 1
ATOM 1380 N N . ARG A 1 176 ? 13.754 3.727 -32.429 1.00 55.84 176 ARG A N 1
ATOM 1381 C CA . ARG A 1 176 ? 15.098 3.438 -31.903 1.00 55.84 176 ARG A CA 1
ATOM 1382 C C . ARG A 1 176 ? 15.697 2.268 -32.701 1.00 55.84 176 ARG A C 1
ATOM 1384 O O . ARG A 1 176 ? 15.013 1.269 -32.906 1.00 55.84 176 ARG A O 1
ATOM 1391 N N . PRO A 1 177 ? 16.954 2.366 -33.172 1.00 54.50 177 PRO A N 1
ATOM 1392 C CA . PRO A 1 177 ? 17.573 1.300 -33.950 1.00 54.50 177 PRO A CA 1
ATOM 1393 C C . PRO A 1 177 ? 17.653 0.010 -33.125 1.00 54.50 177 PRO A C 1
ATOM 1395 O O . PRO A 1 177 ? 17.954 0.055 -31.933 1.00 54.50 177 PRO A O 1
ATOM 1398 N N . LEU A 1 178 ? 17.454 -1.130 -33.795 1.00 60.31 178 LEU A N 1
ATOM 1399 C CA . LEU A 1 178 ? 17.414 -2.509 -33.269 1.00 60.31 178 LEU A CA 1
ATOM 1400 C C . LEU A 1 178 ? 18.631 -2.935 -32.403 1.00 60.31 178 LEU A C 1
ATOM 1402 O O . LEU A 1 178 ? 18.641 -4.028 -31.849 1.00 60.31 178 LEU A O 1
ATOM 1406 N N . ASN A 1 179 ? 19.653 -2.080 -32.286 1.00 57.31 179 ASN A N 1
ATOM 1407 C CA . ASN A 1 179 ? 20.922 -2.297 -31.585 1.00 57.31 179 ASN A CA 1
ATOM 1408 C C . ASN A 1 179 ? 21.056 -1.431 -30.314 1.00 57.31 179 ASN A C 1
ATOM 1410 O O . ASN A 1 179 ? 22.133 -0.913 -30.016 1.00 57.31 179 ASN A O 1
ATOM 1414 N N . GLY A 1 180 ? 19.967 -1.226 -29.574 1.00 63.81 180 GLY A N 1
ATOM 1415 C CA . GLY A 1 180 ? 19.991 -0.589 -28.255 1.00 63.81 180 GLY A CA 1
ATOM 1416 C C . GLY A 1 180 ? 19.786 -1.611 -27.138 1.00 63.81 180 GLY A C 1
ATOM 1417 O O . GLY A 1 180 ? 18.829 -2.377 -27.172 1.00 63.81 180 GLY A O 1
ATOM 1418 N N . THR A 1 181 ? 20.647 -1.614 -26.117 1.00 65.19 181 THR A N 1
ATOM 1419 C CA . THR A 1 181 ? 20.358 -2.337 -24.868 1.00 65.19 181 THR A CA 1
ATOM 1420 C C . THR A 1 181 ? 19.352 -1.528 -24.059 1.00 65.19 181 THR A C 1
ATOM 1422 O O . THR A 1 181 ? 19.641 -0.402 -23.656 1.00 65.19 181 THR A O 1
ATOM 1425 N N . TYR A 1 182 ? 18.181 -2.102 -23.801 1.00 67.31 182 TYR A N 1
ATOM 1426 C CA . TYR A 1 182 ? 17.148 -1.459 -22.995 1.00 67.31 182 TYR A CA 1
ATOM 1427 C C . TYR A 1 182 ? 17.483 -1.560 -21.507 1.00 67.31 182 TYR A C 1
ATOM 1429 O O . TYR A 1 182 ? 17.828 -2.632 -21.001 1.00 67.31 182 TYR A O 1
ATOM 1437 N N . LYS A 1 183 ? 17.376 -0.436 -20.793 1.00 76.12 183 LYS A N 1
ATOM 1438 C CA . LYS A 1 183 ? 17.455 -0.437 -19.332 1.00 76.12 183 LYS A CA 1
ATOM 1439 C C . LYS A 1 183 ? 16.116 -0.876 -18.754 1.00 76.12 183 LYS A C 1
ATOM 1441 O O . LYS A 1 183 ? 15.059 -0.467 -19.223 1.00 76.12 183 LYS A O 1
ATOM 1446 N N . LEU A 1 184 ? 16.176 -1.642 -17.669 1.00 73.62 184 LEU A N 1
ATOM 1447 C CA . LEU A 1 184 ? 14.989 -2.128 -16.966 1.00 73.62 184 LEU A CA 1
ATOM 1448 C C . LEU A 1 184 ? 14.095 -0.993 -16.436 1.00 73.62 184 LEU A C 1
ATOM 1450 O O . LEU A 1 184 ? 12.879 -1.130 -16.354 1.00 73.62 184 LEU A O 1
ATOM 1454 N N . GLU A 1 185 ? 14.714 0.140 -16.105 1.00 74.19 185 GLU A N 1
ATOM 1455 C CA . GLU A 1 185 ? 14.039 1.363 -15.666 1.00 74.19 185 GLU A CA 1
ATOM 1456 C C . GLU A 1 185 ? 13.091 1.937 -16.732 1.00 74.19 185 GLU A C 1
ATOM 1458 O O . GLU A 1 185 ? 12.109 2.581 -16.380 1.00 74.19 185 GLU A O 1
ATOM 1463 N N . GLU A 1 186 ? 13.337 1.662 -18.018 1.00 71.56 186 GLU A N 1
ATOM 1464 C CA . GLU A 1 186 ? 12.476 2.095 -19.125 1.00 71.56 186 GLU A CA 1
ATOM 1465 C C . GLU A 1 186 ? 11.421 1.031 -19.485 1.00 71.56 186 GLU A C 1
ATOM 1467 O O . GLU A 1 186 ? 10.260 1.363 -19.707 1.00 71.56 186 GLU A O 1
ATOM 1472 N N . THR A 1 187 ? 11.769 -0.262 -19.491 1.00 74.25 187 THR A N 1
ATOM 1473 C CA . THR A 1 187 ? 10.846 -1.325 -19.947 1.00 74.25 187 THR A CA 1
ATOM 1474 C C . THR A 1 187 ? 9.734 -1.645 -18.945 1.00 74.25 187 THR A C 1
ATOM 1476 O O . THR A 1 187 ? 8.611 -1.965 -19.335 1.00 74.25 187 THR A O 1
ATOM 1479 N N . VAL A 1 188 ? 10.008 -1.540 -17.641 1.00 80.19 188 VAL A N 1
ATOM 1480 C CA . VAL A 1 188 ? 9.027 -1.814 -16.576 1.00 80.19 188 VAL A CA 1
ATOM 1481 C C . VAL A 1 188 ? 7.847 -0.829 -16.572 1.00 80.19 188 VAL A C 1
ATOM 1483 O O . VAL A 1 188 ? 6.702 -1.298 -16.517 1.00 80.19 188 VAL A O 1
ATOM 1486 N N . PRO A 1 189 ? 8.050 0.506 -16.628 1.00 79.06 189 PRO A N 1
ATOM 1487 C CA . PRO A 1 189 ? 6.935 1.446 -16.724 1.00 79.06 189 PRO A CA 1
ATOM 1488 C C . PRO A 1 189 ? 6.189 1.334 -18.058 1.00 79.06 189 PRO A C 1
ATOM 1490 O O . PRO A 1 189 ? 4.972 1.526 -18.074 1.00 79.06 189 PRO A O 1
ATOM 1493 N N . ASP A 1 190 ? 6.858 0.966 -19.152 1.00 75.56 190 ASP A N 1
ATOM 1494 C CA . ASP A 1 190 ? 6.199 0.715 -20.441 1.00 75.56 190 ASP A CA 1
ATOM 1495 C C . ASP A 1 190 ? 5.271 -0.508 -20.359 1.00 75.56 190 ASP A C 1
ATOM 1497 O O . ASP A 1 190 ? 4.104 -0.438 -20.756 1.00 75.56 190 ASP A O 1
ATOM 1501 N N . TYR A 1 191 ? 5.725 -1.598 -19.732 1.00 78.88 191 TYR A N 1
ATOM 1502 C CA . TYR A 1 191 ? 4.887 -2.769 -19.454 1.00 78.88 191 TYR A CA 1
ATOM 1503 C C . TYR A 1 191 ? 3.689 -2.419 -18.559 1.00 78.88 191 TYR A C 1
ATOM 1505 O O . TYR A 1 191 ? 2.562 -2.863 -18.807 1.00 78.88 191 TYR A O 1
ATOM 1513 N N . LEU A 1 192 ? 3.905 -1.579 -17.539 1.00 82.50 192 LEU A N 1
ATOM 1514 C CA . LEU A 1 192 ? 2.831 -1.113 -16.663 1.00 82.50 192 LEU A CA 1
ATOM 1515 C C . LEU A 1 192 ? 1.782 -0.334 -17.462 1.00 82.50 192 LEU A C 1
ATOM 1517 O O . LEU A 1 192 ? 0.596 -0.630 -17.363 1.00 82.50 192 LEU A O 1
ATOM 1521 N N . ASN A 1 193 ? 2.198 0.643 -18.267 1.00 78.44 193 ASN A N 1
ATOM 1522 C CA . ASN A 1 193 ? 1.279 1.499 -19.016 1.00 78.44 193 ASN A CA 1
ATOM 1523 C C . ASN A 1 193 ? 0.568 0.756 -20.161 1.00 78.44 193 ASN A C 1
ATOM 1525 O O . ASN A 1 193 ? -0.633 0.960 -20.371 1.00 78.44 193 ASN A O 1
ATOM 1529 N N . GLY A 1 194 ? 1.282 -0.119 -20.872 1.00 73.31 194 GLY A N 1
ATOM 1530 C CA . GLY A 1 194 ? 0.783 -0.828 -22.052 1.00 73.31 194 GLY A CA 1
ATOM 1531 C C . GLY A 1 194 ? -0.012 -2.095 -21.737 1.00 73.31 194 GLY A C 1
ATOM 1532 O O . GLY A 1 194 ? -1.086 -2.301 -22.302 1.00 73.31 194 GLY A O 1
ATOM 1533 N N . VAL A 1 195 ? 0.471 -2.937 -20.818 1.00 74.31 195 VAL A N 1
ATOM 1534 C CA . VAL A 1 195 ? -0.094 -4.278 -20.574 1.00 74.31 195 VAL A CA 1
ATOM 1535 C C . VAL A 1 195 ? -0.993 -4.313 -19.343 1.00 74.31 195 VAL A C 1
ATOM 1537 O O . VAL A 1 195 ? -2.049 -4.951 -19.390 1.00 74.31 195 VAL A O 1
ATOM 1540 N N . VAL A 1 196 ? -0.598 -3.632 -18.261 1.00 77.75 196 VAL A N 1
ATOM 1541 C CA . VAL A 1 196 ? -1.297 -3.680 -16.963 1.00 77.75 196 VAL A CA 1
ATOM 1542 C C . VAL A 1 196 ? -2.391 -2.614 -16.862 1.00 77.75 196 VAL A C 1
ATOM 1544 O O . VAL A 1 196 ? -3.534 -2.939 -16.552 1.00 77.75 196 VAL A O 1
ATOM 1547 N N . LEU A 1 197 ? -2.056 -1.355 -17.152 1.00 75.94 197 LEU A N 1
ATOM 1548 C CA . LEU A 1 197 ? -2.974 -0.209 -17.156 1.00 75.94 197 LEU A CA 1
ATOM 1549 C C . LEU A 1 197 ? -3.723 -0.076 -18.486 1.00 75.94 197 LEU A C 1
ATOM 1551 O O . LEU A 1 197 ? -4.810 0.490 -18.517 1.00 75.94 197 LEU A O 1
ATOM 1555 N N . GLN A 1 198 ? -3.144 -0.591 -19.577 1.00 69.12 198 GLN A N 1
ATOM 1556 C CA . GLN A 1 198 ? -3.736 -0.624 -20.921 1.00 69.12 198 GLN A CA 1
ATOM 1557 C C . GLN A 1 198 ? -4.252 0.732 -21.415 1.00 69.12 198 GLN A C 1
ATOM 1559 O O . GLN A 1 198 ? -5.264 0.800 -22.119 1.00 69.12 198 GLN A O 1
ATOM 1564 N N . ARG A 1 199 ? -3.516 1.811 -21.105 1.00 64.75 199 ARG A N 1
ATOM 1565 C CA . ARG A 1 199 ? -3.870 3.197 -21.471 1.00 64.75 199 ARG A CA 1
ATOM 1566 C C . ARG A 1 199 ? -4.105 3.403 -22.969 1.00 64.75 199 ARG A C 1
ATOM 1568 O O . ARG A 1 199 ? -4.850 4.299 -23.341 1.00 64.75 199 ARG A O 1
ATOM 1575 N N . HIS A 1 200 ? -3.516 2.563 -23.816 1.00 54.75 200 HIS A N 1
ATOM 1576 C CA . HIS A 1 200 ? -3.634 2.648 -25.271 1.00 54.75 200 HIS A CA 1
ATOM 1577 C C . HIS A 1 200 ? -5.080 2.475 -25.791 1.00 54.75 200 HIS A C 1
ATOM 1579 O O . HIS A 1 200 ? -5.440 3.074 -26.796 1.00 54.75 200 HIS A O 1
ATOM 1585 N N . ASN A 1 201 ? -5.952 1.744 -25.083 1.00 53.88 201 ASN A N 1
ATOM 1586 C CA . ASN A 1 201 ? -7.353 1.557 -25.507 1.00 53.88 201 ASN A CA 1
ATOM 1587 C C . ASN A 1 201 ? -8.263 2.766 -25.206 1.00 53.88 201 ASN A C 1
ATOM 1589 O O . ASN A 1 201 ? -9.422 2.755 -25.605 1.00 53.88 201 ASN A O 1
ATOM 1593 N N . LEU A 1 202 ? -7.770 3.806 -24.514 1.00 51.53 202 LEU A N 1
ATOM 1594 C CA . LEU A 1 202 ? -8.525 5.053 -24.310 1.00 51.53 202 LEU A CA 1
ATOM 1595 C C . LEU A 1 202 ? -8.492 5.989 -25.529 1.00 51.53 202 LEU A C 1
ATOM 1597 O O . LEU A 1 202 ? -9.258 6.949 -25.563 1.00 51.53 202 LEU A O 1
ATOM 1601 N N . ALA A 1 203 ? -7.614 5.744 -26.507 1.00 52.31 203 ALA A N 1
ATOM 1602 C CA . ALA A 1 203 ? -7.472 6.601 -27.686 1.00 52.31 203 ALA A CA 1
ATOM 1603 C C . ALA A 1 203 ? -8.520 6.325 -28.782 1.00 52.31 203 ALA A C 1
ATOM 1605 O O . ALA A 1 203 ? -8.714 7.162 -29.658 1.00 52.31 203 ALA A O 1
ATOM 1606 N N . THR A 1 204 ? -9.225 5.191 -28.729 1.00 53.16 204 THR A N 1
ATOM 1607 C CA . THR A 1 204 ? -10.376 4.893 -29.594 1.00 53.16 204 THR A CA 1
ATOM 1608 C C . THR A 1 204 ? -11.677 5.197 -28.846 1.00 53.16 204 THR A C 1
ATOM 1610 O O . THR A 1 204 ? -12.060 4.416 -27.972 1.00 53.16 204 THR A O 1
ATOM 1613 N N . PRO A 1 205 ? -12.380 6.303 -29.159 1.00 56.06 205 PRO A N 1
ATOM 1614 C CA . PRO A 1 205 ? -13.648 6.664 -28.538 1.00 56.06 205 PRO A CA 1
ATOM 1615 C C . PRO A 1 205 ? -14.789 5.869 -29.187 1.00 56.06 205 PRO A C 1
ATOM 1617 O O . PRO A 1 205 ? -15.721 6.432 -29.751 1.00 56.06 205 PRO A O 1
ATOM 1620 N N . GLU A 1 206 ? -14.719 4.544 -29.144 1.00 49.94 206 GLU A N 1
ATOM 1621 C CA . GLU A 1 206 ? -15.873 3.716 -29.478 1.00 49.94 206 GLU A CA 1
ATOM 1622 C C . GLU A 1 206 ? -16.753 3.667 -28.226 1.00 49.94 206 GLU A C 1
ATOM 1624 O O . GLU A 1 206 ? -16.313 3.262 -27.152 1.00 49.94 206 GLU A O 1
ATOM 1629 N N . SER A 1 207 ? -17.988 4.139 -28.375 1.00 51.84 207 SER A N 1
ATOM 1630 C CA . SER A 1 207 ? -19.067 4.343 -27.390 1.00 51.84 207 SER A CA 1
ATOM 1631 C C . SER A 1 207 ? -19.451 3.161 -26.469 1.00 51.84 207 SER A C 1
ATOM 1633 O O . SER A 1 207 ? -20.495 3.188 -25.818 1.00 51.84 207 SER A O 1
ATOM 1635 N N . THR A 1 208 ? -18.609 2.139 -26.336 1.00 53.94 208 THR A N 1
ATOM 1636 C CA . THR A 1 208 ? -18.807 1.013 -25.425 1.00 53.94 208 THR A CA 1
ATOM 1637 C C . THR A 1 208 ? -18.113 1.296 -24.096 1.00 53.94 208 THR A C 1
ATOM 1639 O O . THR A 1 208 ? -16.947 0.969 -23.876 1.00 53.94 208 THR A O 1
ATOM 1642 N N . PHE A 1 209 ? -18.856 1.925 -23.189 1.00 48.72 209 PHE A N 1
ATOM 1643 C CA . PHE A 1 209 ? -18.508 2.032 -21.777 1.00 48.72 209 PHE A CA 1
ATOM 1644 C C . PHE A 1 209 ? -18.075 0.657 -21.223 1.00 48.72 209 PHE A C 1
ATOM 1646 O O . PHE A 1 209 ? -18.890 -0.247 -21.063 1.00 48.72 209 PHE A O 1
ATOM 1653 N N . GLY A 1 210 ? -16.785 0.503 -20.914 1.00 55.66 210 GLY A N 1
ATOM 1654 C CA . GLY A 1 210 ? -16.323 -0.454 -19.907 1.00 55.66 210 GLY A CA 1
ATOM 1655 C C . GLY A 1 210 ? -16.165 -1.920 -20.319 1.00 55.66 210 GLY A C 1
ATOM 1656 O O . GLY A 1 210 ? -16.586 -2.796 -19.565 1.00 55.66 210 GLY A O 1
ATOM 1657 N N . HIS A 1 211 ? -15.476 -2.236 -21.422 1.00 60.56 211 HIS A N 1
ATOM 1658 C CA . HIS A 1 211 ? -14.984 -3.607 -21.629 1.00 60.56 211 HIS A CA 1
ATOM 1659 C C . HIS A 1 211 ? -13.813 -3.907 -20.667 1.00 60.56 211 HIS A C 1
ATOM 1661 O O . HIS A 1 211 ? -12.637 -3.878 -21.035 1.00 60.56 211 HIS A O 1
ATOM 1667 N N . LEU A 1 212 ? -14.138 -4.144 -19.391 1.00 63.38 212 LEU A N 1
ATOM 1668 C CA . LEU A 1 212 ? -13.195 -4.593 -18.368 1.00 63.38 212 LEU A CA 1
ATOM 1669 C C . LEU A 1 212 ? -12.545 -5.891 -18.853 1.00 63.38 212 LEU A C 1
ATOM 1671 O O . LEU A 1 212 ? -13.228 -6.900 -19.039 1.00 63.38 212 LEU A O 1
ATOM 1675 N N . LYS A 1 213 ? -11.225 -5.893 -19.071 1.00 68.12 213 LYS A N 1
ATOM 1676 C CA . LYS A 1 213 ? -10.550 -7.116 -19.511 1.00 68.12 213 LYS A CA 1
ATOM 1677 C C . LYS A 1 213 ? -10.705 -8.206 -18.461 1.00 68.12 213 LYS A C 1
ATOM 1679 O O . LYS A 1 213 ? -10.232 -8.068 -17.332 1.00 68.12 213 LYS A O 1
ATOM 1684 N N . PHE A 1 214 ? -11.263 -9.333 -18.899 1.00 76.94 214 PHE A N 1
ATOM 1685 C CA . PHE A 1 214 ? -11.478 -10.525 -18.084 1.00 76.94 214 PHE A CA 1
ATOM 1686 C C . PHE A 1 214 ? -10.220 -10.947 -17.311 1.00 76.94 214 PHE A C 1
ATOM 1688 O O . PHE A 1 214 ? -10.320 -11.340 -16.159 1.00 76.94 214 PHE A O 1
ATOM 1695 N N . GLN A 1 215 ? -9.026 -10.783 -17.891 1.00 75.31 215 GLN A N 1
ATOM 1696 C CA . GLN A 1 215 ? -7.762 -11.121 -17.231 1.00 75.31 215 GLN A CA 1
ATOM 1697 C C . GLN A 1 215 ? -7.483 -10.291 -15.966 1.00 75.31 215 GLN A C 1
ATOM 1699 O O . GLN A 1 215 ? -7.038 -10.849 -14.965 1.00 75.31 215 GLN A O 1
ATOM 1704 N N . VAL A 1 216 ? -7.723 -8.975 -15.990 1.00 77.75 216 VAL A N 1
ATOM 1705 C CA . VAL A 1 216 ? -7.496 -8.115 -14.814 1.00 77.75 216 VAL A CA 1
ATOM 1706 C C . VAL A 1 216 ? -8.591 -8.359 -13.783 1.00 77.75 216 VAL A C 1
ATOM 1708 O O . VAL A 1 216 ? -8.285 -8.544 -12.609 1.00 77.75 216 VAL A O 1
ATOM 1711 N N . THR A 1 217 ? -9.847 -8.461 -14.224 1.00 82.62 217 THR A N 1
ATOM 1712 C CA . THR A 1 217 ? -10.988 -8.751 -13.346 1.00 82.62 217 THR A CA 1
ATOM 1713 C C . THR A 1 217 ? -10.857 -10.112 -12.658 1.00 82.62 217 THR A C 1
ATOM 1715 O O . THR A 1 217 ? -11.123 -10.221 -11.465 1.00 82.62 217 THR A O 1
ATOM 1718 N N . PHE A 1 218 ? -10.394 -11.142 -13.372 1.00 85.94 218 PHE A N 1
ATOM 1719 C CA . PHE A 1 218 ? -10.140 -12.468 -12.809 1.00 85.94 218 PHE A CA 1
ATOM 1720 C C . PHE A 1 218 ? -9.029 -12.427 -11.756 1.00 85.94 218 PHE A C 1
ATOM 1722 O O . PHE A 1 218 ? -9.214 -12.936 -10.654 1.00 85.94 218 PHE A O 1
ATOM 1729 N N . ASN A 1 219 ? -7.903 -11.768 -12.051 1.00 85.31 219 ASN A N 1
ATOM 1730 C CA . ASN A 1 219 ? -6.824 -11.609 -11.072 1.00 85.31 219 ASN A CA 1
ATOM 1731 C C . ASN A 1 219 ? -7.298 -10.838 -9.834 1.00 85.31 219 ASN A C 1
ATOM 1733 O O . ASN A 1 219 ? -7.012 -11.248 -8.713 1.00 85.31 219 ASN A O 1
ATOM 1737 N N . LEU A 1 220 ? -8.082 -9.775 -10.021 1.00 87.50 220 LEU A N 1
ATOM 1738 C CA . LEU A 1 220 ? -8.673 -9.014 -8.924 1.00 87.50 220 LEU A CA 1
ATOM 1739 C C . LEU A 1 220 ? -9.593 -9.887 -8.056 1.00 87.50 220 LEU A C 1
ATOM 1741 O O . LEU A 1 220 ? -9.521 -9.815 -6.830 1.00 87.50 220 LEU A O 1
ATOM 1745 N N . ALA A 1 221 ? -10.418 -10.736 -8.676 1.00 88.69 221 ALA A N 1
ATOM 1746 C CA . ALA A 1 221 ? -11.279 -11.677 -7.966 1.00 88.69 221 ALA A CA 1
ATOM 1747 C C . ALA A 1 221 ? -10.464 -12.697 -7.155 1.00 88.69 221 ALA A C 1
ATOM 1749 O O . ALA A 1 221 ? -10.798 -12.961 -6.004 1.00 88.69 221 ALA A O 1
ATOM 1750 N N . VAL A 1 222 ? -9.363 -13.219 -7.708 1.00 89.19 222 VAL A N 1
ATOM 1751 C CA . VAL A 1 222 ? -8.454 -14.126 -6.985 1.00 89.19 222 VAL A CA 1
ATOM 1752 C C . VAL A 1 222 ? -7.854 -13.444 -5.756 1.00 89.19 222 VAL A C 1
ATOM 1754 O O . VAL A 1 222 ? -7.877 -14.024 -4.671 1.00 89.19 222 VAL A O 1
ATOM 1757 N N . VAL A 1 223 ? -7.369 -12.205 -5.883 1.00 89.31 223 VAL A N 1
ATOM 1758 C CA . VAL A 1 223 ? -6.825 -11.462 -4.733 1.00 89.31 223 VAL A CA 1
ATOM 1759 C C . VAL A 1 223 ? -7.912 -11.227 -3.677 1.00 89.31 223 VAL A C 1
ATOM 1761 O O . VAL A 1 223 ? -7.665 -11.439 -2.491 1.00 89.31 223 VAL A O 1
ATOM 1764 N N . TRP A 1 224 ? -9.133 -10.877 -4.088 1.00 89.38 224 TRP A N 1
ATOM 1765 C CA . TRP A 1 224 ? -10.273 -10.751 -3.174 1.00 89.38 224 TRP A CA 1
ATOM 1766 C C . TRP A 1 224 ? -10.612 -12.055 -2.448 1.00 89.38 224 TRP A C 1
ATOM 1768 O O . TRP A 1 224 ? -10.883 -12.028 -1.249 1.00 89.38 224 TRP A O 1
ATOM 1778 N N . MET A 1 225 ? -10.558 -13.195 -3.141 1.00 90.75 225 MET A N 1
ATOM 1779 C CA . MET A 1 225 ? -10.772 -14.509 -2.530 1.00 90.75 225 MET A CA 1
ATOM 1780 C C . MET A 1 225 ? -9.689 -14.828 -1.499 1.00 90.75 225 MET A C 1
ATOM 1782 O O . MET A 1 225 ? -10.016 -15.300 -0.414 1.00 90.75 225 MET A O 1
ATOM 1786 N N . ILE A 1 226 ? -8.418 -14.526 -1.789 1.00 89.56 226 ILE A N 1
ATOM 1787 C CA . ILE A 1 226 ? -7.319 -14.700 -0.825 1.00 89.56 226 ILE A CA 1
ATOM 1788 C C . ILE A 1 226 ? -7.572 -13.848 0.421 1.00 89.56 226 ILE A C 1
ATOM 1790 O O . ILE A 1 226 ? -7.506 -14.366 1.533 1.00 89.56 226 ILE A O 1
ATOM 1794 N N . VAL A 1 227 ? -7.923 -12.570 0.249 1.00 88.69 227 VAL A N 1
ATOM 1795 C CA . VAL A 1 227 ? -8.241 -11.675 1.373 1.00 88.69 227 VAL A CA 1
ATOM 1796 C C . VAL A 1 227 ? -9.424 -12.205 2.181 1.00 88.69 227 VAL A C 1
ATOM 1798 O O . VAL A 1 227 ? -9.345 -12.258 3.405 1.00 88.69 227 VAL A O 1
ATOM 1801 N N . PHE A 1 228 ? -10.496 -12.645 1.520 1.00 90.50 228 PHE A N 1
ATOM 1802 C CA . PHE A 1 228 ? -11.659 -13.218 2.194 1.00 90.50 228 PHE A CA 1
ATOM 1803 C C . PHE A 1 228 ? -11.288 -14.462 3.008 1.00 90.50 228 PHE A C 1
ATOM 1805 O O . PHE A 1 228 ? -11.658 -14.559 4.174 1.00 90.50 228 PHE A O 1
ATOM 1812 N N . VAL A 1 229 ? -10.497 -15.374 2.434 1.00 92.62 229 VAL A N 1
ATOM 1813 C CA . VAL A 1 229 ? -10.006 -16.568 3.137 1.00 92.62 229 VAL A CA 1
ATOM 1814 C C . VAL A 1 229 ? -9.154 -16.176 4.347 1.00 92.62 229 VAL A C 1
ATOM 1816 O O . VAL A 1 229 ? -9.364 -16.723 5.429 1.00 92.62 229 VAL A O 1
ATOM 1819 N N . CYS A 1 230 ? -8.252 -15.2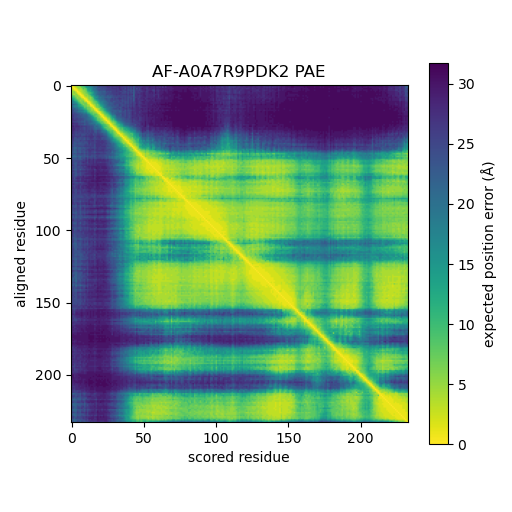00 4.202 1.00 88.06 230 CYS A N 1
ATOM 1820 C CA . CYS A 1 230 ? -7.430 -14.689 5.302 1.00 88.06 230 CYS A CA 1
ATOM 1821 C C . CYS A 1 230 ? -8.254 -14.046 6.428 1.00 88.06 230 CYS A C 1
ATOM 1823 O O . CYS A 1 230 ? -7.856 -14.154 7.583 1.00 88.06 230 CYS A O 1
ATOM 1825 N N . LEU A 1 231 ? -9.376 -13.394 6.108 1.00 85.50 231 LEU A N 1
ATOM 1826 C CA . LEU A 1 231 ? -10.266 -12.756 7.088 1.00 85.50 231 LEU A CA 1
ATOM 1827 C C . LEU A 1 231 ? -11.312 -13.710 7.685 1.00 85.50 231 LEU A C 1
ATOM 1829 O O . LEU A 1 231 ? -11.916 -13.389 8.702 1.00 85.50 231 LEU A O 1
ATOM 1833 N N . SER A 1 232 ? -11.564 -14.851 7.043 1.00 85.44 232 SER A N 1
ATOM 1834 C CA . SER A 1 232 ? -12.580 -15.827 7.464 1.00 85.44 232 SER A CA 1
ATOM 1835 C C . SER A 1 232 ? -12.121 -16.810 8.552 1.00 85.44 232 SER A C 1
ATOM 1837 O O . SER 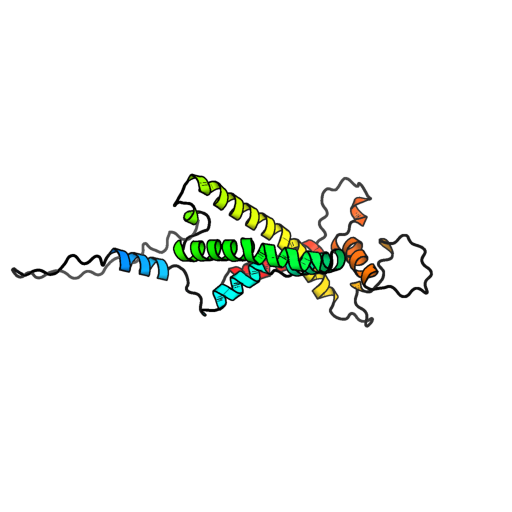A 1 232 ? -12.903 -17.675 8.946 1.00 85.44 232 SER A O 1
ATOM 1839 N N . LYS A 1 233 ? -10.872 -16.700 9.020 1.00 60.16 233 LYS A N 1
ATOM 1840 C CA . LYS A 1 233 ? -10.333 -17.449 10.167 1.00 60.16 233 LYS A CA 1
ATOM 1841 C C . LYS A 1 233 ? -10.418 -16.619 11.436 1.00 60.16 233 LYS A C 1
ATOM 1843 O O . LYS A 1 233 ? -10.759 -17.229 12.470 1.00 60.16 233 LYS A O 1
#

pLDDT: mean 71.05, std 19.17, range [25.33, 96.38]

Solvent-accessible surface area (backbone atoms only — not comparable to full-atom values): 14657 Å² total; per-residue (Å²): 145,86,81,85,78,77,85,80,81,83,81,88,88,84,86,84,89,89,90,86,86,90,90,88,83,90,80,75,97,66,90,55,68,66,59,57,51,52,53,56,55,55,68,71,48,83,76,72,94,42,88,59,55,59,58,51,53,55,47,52,68,70,62,31,71,72,56,49,52,52,49,51,54,51,37,69,76,56,35,70,63,47,51,54,51,51,51,50,48,33,63,70,48,46,50,55,52,51,53,50,52,51,52,50,54,67,72,53,77,56,56,70,64,61,60,25,67,85,43,72,87,48,37,63,55,31,53,51,51,52,52,50,53,50,51,51,49,64,54,48,52,54,56,51,33,51,52,51,52,52,56,64,46,58,57,76,45,101,77,84,49,46,73,49,70,47,78,56,66,90,73,47,93,67,90,68,66,97,86,64,87,82,55,67,85,60,22,43,59,44,35,41,43,49,71,73,64,36,58,72,67,70,76,58,88,64,91,65,86,75,83,71,55,64,70,61,55,50,45,41,49,51,52,50,51,51,51,50,58,70,69,73,112

Organism: Timema californicum (NCBI:txid61474)